Protein AF-A0A345DQ53-F1 (afdb_monomer_lite)

Secondary structure (DSSP, 8-state):
------B-SSSSGGG--HHHHHHHHHHHHSS------SEEEEEE-TTS-HHHHHHHHHHHHHHHBTT-EEEEEESSHHHHHHHHHHHHHHHHHHHHTTT--HHHHHHTTSSEEEESSS-EEEE-TTS-EEEEEE-STT---TT---TTT-EEEEEE--SS-SSS--S-HHHHHHHHHHHHHHHHT-TT---EEEEEEEEEEE-SS-EEEEEE--EEEEEEEGGGTTSHHHIIIIIIIGGGG-

Radius of gyration: 17.45 Å; chains: 1; bounding box: 45×37×48 Å

Organism: NCBI:txid1276259

Foldseek 3Di:
DPDDQDWAPDPCLLVQFLVLLQVLCCVLQVDGDADDAQEDEDEDAPPNCQLLVLLSVQSNCLSTGLFEAAEEEEADQVCQQVVNVVSNVVNQVSSVVVSRRVVVCVVVCQFPFDGDPPFTWTAHPSGHIYGTDHQYPPDPPPPPDGPGQWHQHYEYAALPPDVDDDPDPVVSVVSVVVNVVCRVVTPHRDWDPDFDPRNWDDDPPDTYTDTSHRHHYYYYYNVVCVDPSNCCPVVPPVVVRD

Sequence (242 aa):
MEYSIELNWSENNCNFNIDILSKAFIKKFCKPFFWTAVFKILTGAKGFEKSYLFCLLALFFTCNFTDWSSILVRYQYNSARDNFDKKITRVINDLEKFGVTIKEAIKEKIIKVTNNDNRFEYKWPNGRIIKIVGFDNGSTWEGQDAPVGGVWFFGLDEVIPLDTVILDIEEYMYRLFNMIIQISRGQNIKTSKEIIPELCYKDDEIELNLRKEQMVLFGFNNHDADHIIYQTFVQSIFPLTK

Structure (mmCIF, N/CA/C/O backbone):
data_AF-A0A345DQ53-F1
#
_entry.id   AF-A0A345DQ53-F1
#
loop_
_atom_site.group_PDB
_atom_site.id
_atom_site.type_symbol
_atom_site.label_atom_id
_atom_site.label_alt_id
_atom_site.label_comp_id
_atom_site.label_asym_id
_atom_site.label_entity_id
_atom_site.label_seq_id
_atom_site.pdbx_PDB_ins_code
_atom_site.Cartn_x
_atom_site.Cartn_y
_atom_site.Cartn_z
_atom_site.occupancy
_atom_site.B_iso_or_equiv
_atom_site.auth_seq_id
_atom_site.auth_comp_id
_atom_site.auth_asym_id
_atom_site.auth_atom_id
_atom_site.pdbx_PDB_model_num
ATOM 1 N N . MET A 1 1 ? -23.311 -21.848 2.464 1.00 38.34 1 MET A N 1
ATOM 2 C CA . MET A 1 1 ? -22.502 -21.453 3.634 1.00 38.34 1 MET A CA 1
ATOM 3 C C . MET A 1 1 ? -22.440 -19.944 3.601 1.00 38.34 1 MET A C 1
ATOM 5 O O . MET A 1 1 ? -21.954 -19.422 2.608 1.00 38.34 1 MET A O 1
ATOM 9 N N . GLU A 1 2 ? -23.001 -19.261 4.596 1.00 36.81 2 GLU A N 1
ATOM 10 C CA . GLU A 1 2 ? -22.760 -17.826 4.771 1.00 36.81 2 GLU A CA 1
ATOM 11 C C . GLU A 1 2 ? -21.273 -17.651 5.087 1.00 36.81 2 GLU A C 1
ATOM 13 O O . GLU A 1 2 ? -20.762 -18.207 6.059 1.00 36.81 2 GLU A O 1
ATOM 18 N N . TYR A 1 3 ? -20.547 -16.974 4.202 1.00 48.09 3 TYR A N 1
ATOM 19 C CA . TYR A 1 3 ? -19.144 -16.659 4.425 1.00 48.09 3 TYR A CA 1
ATOM 20 C C . TYR A 1 3 ? -19.081 -15.421 5.319 1.00 48.09 3 TYR A C 1
ATOM 22 O O . TYR A 1 3 ? -19.266 -14.308 4.839 1.00 48.09 3 TYR A O 1
ATOM 30 N N . SER A 1 4 ? -18.803 -15.595 6.611 1.00 55.22 4 SER A N 1
ATOM 31 C CA . SER A 1 4 ? -18.500 -14.456 7.478 1.00 55.22 4 SER A CA 1
ATOM 32 C C . SER A 1 4 ? -17.123 -13.901 7.107 1.00 55.22 4 SER A C 1
ATOM 34 O O . SER A 1 4 ? -16.099 -14.568 7.283 1.00 55.22 4 SER A O 1
ATOM 36 N N . ILE A 1 5 ? -17.082 -12.692 6.552 1.00 64.19 5 ILE A N 1
ATOM 37 C CA . ILE A 1 5 ? -15.830 -11.965 6.347 1.00 64.19 5 ILE A CA 1
ATOM 38 C C . ILE A 1 5 ? -15.370 -11.488 7.723 1.00 64.19 5 ILE A C 1
ATOM 40 O O . ILE A 1 5 ? -15.998 -10.628 8.328 1.00 64.19 5 ILE A O 1
ATOM 44 N N . GLU A 1 6 ? -14.280 -12.064 8.227 1.00 67.88 6 GLU A N 1
ATOM 45 C CA . GLU A 1 6 ? -13.680 -11.625 9.486 1.00 67.88 6 GLU A CA 1
ATOM 46 C C . GLU A 1 6 ? -12.971 -10.285 9.279 1.00 67.88 6 GLU A C 1
ATOM 48 O O . GLU A 1 6 ? -11.806 -10.206 8.867 1.00 67.88 6 GLU A O 1
ATOM 53 N N . LEU A 1 7 ? -13.714 -9.218 9.541 1.00 67.38 7 LEU A N 1
ATOM 54 C CA . LEU A 1 7 ? -13.186 -7.875 9.681 1.00 67.38 7 LEU A CA 1
ATOM 55 C C . LEU A 1 7 ? -12.696 -7.672 11.113 1.00 67.38 7 LEU A C 1
ATOM 57 O O . LEU A 1 7 ? -13.210 -8.265 12.056 1.00 67.38 7 LEU A O 1
ATOM 61 N N . ASN A 1 8 ? -11.747 -6.759 11.256 1.00 69.19 8 ASN A N 1
ATOM 62 C CA . ASN A 1 8 ? -11.284 -6.211 12.523 1.00 69.19 8 ASN A CA 1
ATOM 63 C C . ASN A 1 8 ? -10.386 -7.129 13.372 1.00 69.19 8 ASN A C 1
ATOM 65 O O . ASN A 1 8 ? -10.799 -8.145 13.913 1.00 69.19 8 ASN A O 1
ATOM 69 N N . TRP A 1 9 ? -9.123 -6.735 13.546 1.00 70.62 9 TRP A N 1
ATOM 70 C CA . TRP A 1 9 ? -8.162 -7.461 14.402 1.00 70.62 9 TRP A CA 1
ATOM 71 C C . TRP A 1 9 ? -8.111 -6.964 15.841 1.00 70.62 9 TRP A C 1
ATOM 73 O O . TRP A 1 9 ? -7.450 -7.563 16.686 1.00 70.62 9 TRP A O 1
ATOM 83 N N . SER A 1 10 ? -8.736 -5.822 16.085 1.00 70.19 10 SER A N 1
ATOM 84 C CA . SER A 1 10 ? -8.956 -5.225 17.394 1.00 70.19 10 SER A CA 1
ATOM 85 C C . SER A 1 10 ? -10.348 -4.607 17.375 1.00 70.19 10 SER A C 1
ATOM 87 O O . SER A 1 10 ? -10.901 -4.402 16.296 1.00 70.19 10 SER A O 1
ATOM 89 N N . GLU A 1 11 ? -10.893 -4.266 18.541 1.00 72.81 11 GLU A N 1
ATOM 90 C CA . GLU A 1 11 ? -12.237 -3.679 18.644 1.00 72.81 11 GLU A CA 1
ATOM 91 C C . GLU A 1 11 ? -12.426 -2.449 17.738 1.00 72.81 11 GLU A C 1
ATOM 93 O O . GLU A 1 11 ? -13.510 -2.257 17.202 1.00 72.81 11 GLU A O 1
ATOM 98 N N . ASN A 1 12 ? -11.361 -1.668 17.497 1.00 77.38 12 ASN A N 1
ATOM 99 C CA . ASN A 1 12 ? -11.443 -0.407 16.752 1.00 77.38 12 ASN A CA 1
ATOM 100 C C . ASN A 1 12 ? -10.509 -0.295 15.528 1.00 77.38 12 ASN A C 1
ATOM 102 O O . ASN A 1 12 ? -10.531 0.731 14.858 1.00 77.38 12 ASN A O 1
ATOM 106 N N . ASN A 1 13 ? -9.652 -1.279 15.225 1.00 84.44 13 ASN A N 1
ATOM 107 C CA . ASN A 1 13 ? -8.679 -1.244 14.107 1.00 84.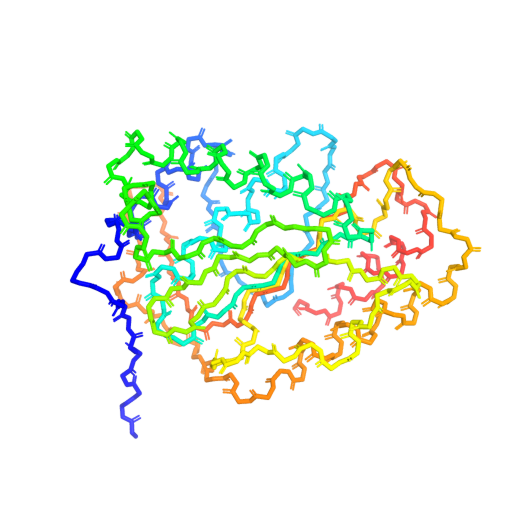44 13 ASN A CA 1
ATOM 108 C C . ASN A 1 13 ? -7.840 0.037 13.992 1.00 84.44 13 ASN A C 1
ATOM 110 O O . ASN A 1 13 ? -7.720 0.629 12.915 1.00 84.44 13 ASN A O 1
ATOM 114 N N . CYS A 1 14 ? -7.257 0.490 15.100 1.00 91.19 14 CYS A N 1
ATOM 115 C CA . CYS A 1 14 ? -6.583 1.792 15.157 1.00 91.19 14 CYS A CA 1
ATOM 116 C C . CYS A 1 14 ? -7.482 2.966 14.713 1.00 91.19 14 CYS A C 1
ATOM 118 O O . CYS A 1 14 ? -7.000 3.927 14.116 1.00 91.19 14 CYS A O 1
ATOM 120 N N . ASN A 1 15 ? -8.792 2.862 14.936 1.00 91.81 15 ASN A N 1
ATOM 121 C CA . ASN A 1 15 ? -9.840 3.761 14.452 1.00 91.81 15 ASN A CA 1
ATOM 122 C C . ASN A 1 15 ? -9.887 3.930 12.924 1.00 91.81 15 ASN A C 1
ATOM 124 O O . ASN A 1 15 ? -10.593 4.808 12.444 1.00 91.81 15 ASN A O 1
ATOM 128 N N . PHE A 1 16 ? -9.157 3.133 12.133 1.00 92.69 16 PHE A N 1
ATOM 129 C CA . PHE A 1 16 ? -9.024 3.364 10.695 1.00 92.69 16 PHE A CA 1
ATOM 130 C C . PHE A 1 16 ? -10.142 2.689 9.891 1.00 92.69 16 PHE A C 1
ATOM 132 O O . PHE A 1 16 ? -9.928 1.655 9.265 1.00 92.69 16 PHE A O 1
ATOM 139 N N . ASN A 1 17 ? -11.327 3.295 9.890 1.00 89.38 17 ASN A N 1
ATOM 140 C CA . ASN A 1 17 ? -12.497 2.809 9.154 1.00 89.38 17 ASN A CA 1
ATOM 141 C C . ASN A 1 17 ? -12.631 3.420 7.740 1.00 89.38 17 ASN A C 1
ATOM 143 O O . ASN A 1 17 ? -11.826 4.257 7.312 1.00 89.38 17 ASN A O 1
ATOM 147 N N . ILE A 1 18 ? -13.656 2.978 7.001 1.00 86.88 18 ILE A N 1
ATOM 148 C CA . ILE A 1 18 ? -13.918 3.403 5.618 1.00 86.88 18 ILE A CA 1
ATOM 149 C C . ILE A 1 18 ? -14.237 4.903 5.498 1.00 86.88 18 ILE A C 1
ATOM 151 O O . ILE A 1 18 ? -13.814 5.540 4.531 1.00 86.88 18 ILE A O 1
ATOM 155 N N . ASP A 1 19 ? -14.884 5.506 6.499 1.00 87.69 19 ASP A N 1
ATOM 156 C CA . ASP A 1 19 ? -15.164 6.947 6.516 1.00 87.69 19 ASP A CA 1
ATOM 157 C C . ASP A 1 19 ? -13.869 7.758 6.561 1.00 87.69 19 ASP A C 1
ATOM 159 O O . ASP A 1 19 ? -13.710 8.753 5.848 1.00 87.69 19 ASP A O 1
ATOM 163 N N . ILE A 1 20 ? -12.913 7.332 7.393 1.00 90.56 20 ILE A N 1
ATOM 164 C CA . ILE A 1 20 ? -11.609 7.987 7.478 1.00 90.56 20 ILE A CA 1
ATOM 165 C C . ILE A 1 20 ? -10.822 7.793 6.188 1.00 90.56 20 ILE A C 1
ATOM 167 O O . ILE A 1 20 ? -10.225 8.760 5.708 1.00 90.56 20 ILE A O 1
ATOM 171 N N . LEU A 1 21 ? -10.826 6.586 5.605 1.00 89.56 21 LEU A N 1
ATOM 172 C CA . LEU A 1 21 ? -10.181 6.355 4.309 1.00 89.56 21 LEU A CA 1
ATOM 173 C C . LEU A 1 21 ? -10.727 7.328 3.262 1.00 89.56 21 LEU A C 1
ATOM 175 O O . LEU A 1 21 ? -9.943 7.990 2.584 1.00 89.56 21 LEU A O 1
ATOM 179 N N . SER A 1 22 ? -12.050 7.456 3.181 1.00 85.38 22 SER A N 1
ATOM 180 C CA . SER A 1 22 ? -12.737 8.337 2.234 1.00 85.38 22 SER A CA 1
ATOM 181 C C . SER A 1 22 ? -12.336 9.798 2.441 1.00 85.38 22 SER A C 1
ATOM 183 O O . SER A 1 22 ? -11.875 10.452 1.504 1.00 85.38 22 SER A O 1
ATOM 185 N N . LYS A 1 23 ? -12.378 10.295 3.684 1.00 87.38 23 LYS A N 1
ATOM 186 C CA . LYS A 1 23 ? -11.955 11.664 4.036 1.00 87.38 23 LYS A CA 1
ATOM 187 C C . LYS A 1 23 ? -10.485 11.930 3.715 1.00 87.38 23 LYS A C 1
ATOM 189 O O . LYS A 1 23 ? -10.155 12.973 3.146 1.00 87.38 23 LYS A O 1
ATOM 194 N N . ALA A 1 24 ? -9.593 11.004 4.067 1.00 87.94 24 ALA A N 1
ATOM 195 C CA . ALA A 1 24 ? -8.165 11.120 3.783 1.00 87.94 24 ALA A CA 1
ATOM 196 C C . ALA A 1 24 ? -7.899 11.127 2.272 1.00 87.94 24 ALA A C 1
ATOM 198 O O . ALA A 1 24 ? -7.106 11.938 1.786 1.00 87.94 24 ALA A O 1
ATOM 199 N N . PHE A 1 25 ? -8.600 10.273 1.525 1.00 85.62 25 PHE A N 1
ATOM 200 C CA . PHE A 1 25 ? -8.485 10.177 0.077 1.00 85.62 25 PHE A CA 1
ATOM 201 C C . PHE A 1 25 ? -8.968 11.459 -0.611 1.00 85.62 25 PHE A C 1
ATOM 203 O O . PHE A 1 25 ? -8.220 12.047 -1.392 1.00 85.62 25 PHE A O 1
ATOM 210 N N . ILE A 1 26 ? -10.167 11.947 -0.278 1.00 83.25 26 ILE A N 1
ATOM 211 C CA . ILE A 1 26 ? -10.729 13.189 -0.834 1.00 83.25 26 ILE A CA 1
ATOM 212 C C . ILE A 1 26 ? -9.809 14.370 -0.525 1.00 83.25 26 ILE A C 1
ATOM 214 O O . ILE A 1 26 ? -9.452 15.122 -1.429 1.00 83.25 26 ILE A O 1
ATOM 218 N N . LYS A 1 27 ? -9.342 14.500 0.724 1.00 86.25 27 LYS A N 1
ATOM 219 C CA . LYS A 1 27 ? -8.418 15.575 1.115 1.00 86.25 27 LYS A CA 1
ATOM 220 C C . LYS A 1 27 ? -7.112 15.544 0.320 1.00 86.25 27 LYS A C 1
ATOM 222 O O . LYS A 1 27 ? -6.521 16.594 0.077 1.00 86.25 27 LYS A O 1
ATOM 227 N N . LYS A 1 28 ? -6.627 14.354 -0.041 1.00 85.56 28 LYS A N 1
ATOM 228 C CA . LYS A 1 28 ? -5.336 14.180 -0.714 1.00 85.56 28 LYS A CA 1
ATOM 229 C C . LYS A 1 28 ? -5.425 14.280 -2.237 1.00 85.56 28 LYS A C 1
ATOM 231 O O . LYS A 1 28 ? -4.508 14.824 -2.847 1.00 85.56 28 LYS A O 1
ATOM 236 N N . PHE A 1 29 ? -6.485 13.742 -2.834 1.00 81.44 29 PHE A N 1
ATOM 237 C CA . PHE A 1 29 ? -6.610 13.542 -4.283 1.00 81.44 29 PHE A CA 1
ATOM 238 C C . PHE A 1 29 ? -7.767 14.325 -4.919 1.00 81.44 29 PHE A C 1
ATOM 240 O O . PHE A 1 29 ? -7.922 14.281 -6.139 1.00 81.44 29 PHE A O 1
ATOM 247 N N . CYS A 1 30 ? -8.571 15.033 -4.119 1.00 77.12 30 CYS A N 1
ATOM 248 C CA . CYS A 1 30 ? -9.728 15.830 -4.547 1.00 77.12 30 CYS A CA 1
ATOM 249 C C . CYS A 1 30 ? -10.748 15.054 -5.397 1.00 77.12 30 CYS A C 1
ATOM 251 O O . CYS A 1 30 ? -11.468 15.647 -6.197 1.00 77.12 30 CYS A O 1
ATOM 253 N N . LYS A 1 31 ? -10.777 13.723 -5.279 1.00 69.62 31 LYS A N 1
ATOM 254 C CA . LYS A 1 31 ? -11.672 12.839 -6.027 1.00 69.62 31 LYS A CA 1
ATOM 255 C C . LYS A 1 31 ? -12.060 11.630 -5.180 1.00 69.62 31 LYS A C 1
ATOM 257 O O . LYS A 1 31 ? -11.226 11.183 -4.397 1.00 69.62 31 LYS A O 1
ATOM 262 N N . PRO A 1 32 ? -13.258 11.062 -5.370 1.00 60.09 32 PRO A N 1
ATOM 263 C CA . PRO A 1 32 ? -13.602 9.749 -4.833 1.00 60.09 32 PRO A CA 1
ATOM 264 C C . PRO A 1 32 ? -12.753 8.627 -5.441 1.00 60.09 32 PRO A C 1
ATOM 266 O O . PRO A 1 32 ? -12.355 8.682 -6.608 1.00 60.09 32 PRO A O 1
ATOM 269 N N . PHE A 1 33 ? -12.505 7.580 -4.653 1.00 63.25 33 PHE A N 1
ATOM 270 C CA . PHE A 1 33 ? -11.776 6.394 -5.096 1.00 63.25 33 PHE A CA 1
ATOM 271 C C . PHE A 1 33 ? -12.710 5.236 -5.448 1.00 63.25 33 PHE A C 1
ATOM 273 O O . PHE A 1 33 ? -13.192 4.554 -4.558 1.00 63.25 33 PHE A O 1
ATOM 280 N N . PHE A 1 34 ? -12.913 4.934 -6.730 1.00 60.91 34 PHE A N 1
ATOM 281 C CA . PHE A 1 34 ? -13.812 3.840 -7.127 1.00 60.91 34 PHE A CA 1
ATOM 282 C C . PHE A 1 34 ? -13.107 2.490 -7.316 1.00 60.91 34 PHE A C 1
ATOM 284 O O . PHE A 1 34 ? -12.019 2.414 -7.899 1.00 60.91 34 PHE A O 1
ATOM 291 N N . TRP A 1 35 ? -13.759 1.406 -6.883 1.00 64.25 35 TRP A N 1
ATOM 292 C CA . TRP A 1 35 ? -13.274 0.022 -6.960 1.00 64.25 35 TRP A CA 1
ATOM 293 C C . TRP A 1 35 ? -13.959 -0.760 -8.084 1.00 64.25 35 TRP A C 1
ATOM 295 O O . TRP A 1 35 ? -15.161 -0.987 -8.013 1.00 64.25 35 TRP A O 1
ATOM 305 N N . THR A 1 36 ? -13.227 -1.176 -9.124 1.00 53.97 36 THR A N 1
ATOM 306 C CA . THR A 1 36 ? -13.820 -1.965 -10.227 1.00 53.97 36 THR A CA 1
ATOM 307 C C . THR A 1 36 ? -12.882 -2.982 -10.888 1.00 53.97 36 THR A C 1
ATOM 309 O O . THR A 1 36 ? -13.335 -3.708 -11.765 1.00 53.97 36 THR A O 1
ATOM 312 N N . ALA A 1 37 ? -11.599 -3.066 -10.507 1.00 55.12 37 ALA A N 1
ATOM 313 C CA . ALA A 1 37 ? -10.642 -3.951 -11.178 1.00 55.12 37 ALA A CA 1
ATOM 314 C C . ALA A 1 37 ? -9.552 -4.469 -10.230 1.00 55.12 37 ALA A C 1
ATOM 316 O O . ALA A 1 37 ? -9.014 -3.696 -9.434 1.00 55.12 37 ALA A O 1
ATOM 317 N N . VAL A 1 38 ? -9.210 -5.755 -10.391 1.00 58.12 38 VAL A N 1
ATOM 318 C CA . VAL A 1 38 ? -8.109 -6.454 -9.698 1.00 58.12 38 VAL A CA 1
ATOM 319 C C . VAL A 1 38 ? -6.758 -5.844 -10.071 1.00 58.12 38 VAL A C 1
ATOM 321 O O . VAL A 1 38 ? -5.918 -5.612 -9.208 1.00 58.12 38 VAL A O 1
ATOM 324 N N . PHE A 1 39 ? -6.569 -5.524 -11.353 1.00 59.97 39 PHE A N 1
ATOM 325 C CA . PHE A 1 39 ? -5.375 -4.869 -11.877 1.00 59.97 39 PHE A CA 1
ATOM 326 C C . PHE A 1 39 ? -5.661 -3.403 -12.189 1.00 59.97 39 PHE A C 1
ATOM 328 O O . PHE A 1 39 ? -6.592 -3.096 -12.937 1.00 59.97 39 PHE A O 1
ATOM 335 N N . LYS A 1 40 ? -4.844 -2.483 -11.666 1.00 73.56 40 LYS A N 1
ATOM 336 C CA . LYS A 1 40 ? -4.907 -1.070 -12.061 1.00 73.56 40 LYS A CA 1
ATOM 337 C C . LYS A 1 40 ? -3.530 -0.477 -12.299 1.00 73.56 40 LYS A C 1
ATOM 339 O O . LYS A 1 40 ? -2.577 -0.710 -11.559 1.00 73.56 40 LYS A O 1
ATOM 344 N N . ILE A 1 41 ? -3.478 0.380 -13.308 1.00 69.81 41 ILE A N 1
ATOM 345 C CA . ILE A 1 41 ? -2.314 1.197 -13.621 1.00 69.81 41 ILE A CA 1
ATOM 346 C C . ILE A 1 41 ? -2.564 2.603 -13.104 1.00 69.81 41 ILE A C 1
ATOM 348 O O . ILE A 1 41 ? -3.588 3.216 -13.405 1.00 69.81 41 ILE A O 1
ATOM 352 N N . LEU A 1 42 ? -1.595 3.130 -12.373 1.00 72.62 42 LEU A N 1
ATOM 353 C CA . LEU A 1 42 ? -1.493 4.546 -12.083 1.00 72.62 42 LEU A CA 1
ATOM 354 C C . LEU A 1 42 ? -0.378 5.118 -12.949 1.00 72.62 42 LEU A C 1
ATOM 356 O O . LEU A 1 42 ? 0.802 4.977 -12.628 1.00 72.62 42 LEU A O 1
ATOM 360 N N . THR A 1 43 ? -0.754 5.761 -14.051 1.00 67.69 43 THR A N 1
ATOM 361 C CA . THR A 1 43 ? 0.165 6.579 -14.844 1.00 67.69 43 THR A CA 1
ATOM 362 C C . THR A 1 43 ? 0.040 8.030 -14.393 1.00 67.69 43 THR A C 1
ATOM 364 O O . THR A 1 43 ? -1.047 8.520 -14.087 1.00 67.69 43 THR A O 1
ATOM 367 N N . GLY A 1 44 ? 1.161 8.735 -14.297 1.00 62.94 44 GLY A N 1
ATOM 368 C CA . GLY A 1 44 ? 1.132 10.148 -13.938 1.00 62.94 44 GLY A CA 1
ATOM 369 C C . GLY A 1 44 ? 2.516 10.731 -13.727 1.00 62.94 44 GLY A C 1
ATOM 370 O O . GLY A 1 44 ? 3.480 9.995 -13.493 1.00 62.94 44 GLY A O 1
ATOM 371 N N . ALA A 1 45 ? 2.586 12.059 -13.788 1.00 59.38 45 ALA A N 1
ATOM 372 C CA . ALA A 1 45 ? 3.812 12.811 -13.571 1.00 59.38 45 ALA A CA 1
ATOM 373 C C . ALA A 1 45 ? 4.366 12.615 -12.150 1.00 59.38 45 ALA A C 1
ATOM 375 O O . ALA A 1 45 ? 3.667 12.194 -11.215 1.00 59.38 45 ALA A O 1
ATOM 376 N N . LYS A 1 46 ? 5.646 12.958 -11.976 1.00 64.75 46 LYS A N 1
ATOM 377 C CA . LYS A 1 46 ? 6.262 13.090 -10.653 1.00 64.75 46 LYS A CA 1
ATOM 378 C C . LYS A 1 46 ? 5.407 14.042 -9.808 1.00 64.75 46 LYS A C 1
ATOM 380 O O . LYS A 1 46 ? 5.032 15.112 -10.271 1.00 64.75 46 LYS A O 1
ATOM 385 N N . GLY A 1 47 ? 5.072 13.639 -8.583 1.00 64.94 47 GLY A N 1
ATOM 386 C CA . GLY A 1 47 ? 4.217 14.433 -7.689 1.00 64.94 47 GLY A CA 1
ATOM 387 C C . GLY A 1 47 ? 2.736 14.042 -7.662 1.00 64.94 47 GLY A C 1
ATOM 388 O O . GLY A 1 47 ? 2.015 14.559 -6.820 1.00 64.94 47 GLY A O 1
ATOM 389 N N . PHE A 1 48 ? 2.290 13.063 -8.460 1.00 69.94 48 PHE A N 1
ATOM 390 C CA . PHE A 1 48 ? 0.919 12.522 -8.373 1.00 69.94 48 PHE A CA 1
ATOM 391 C C . PHE A 1 48 ? 0.661 11.654 -7.118 1.00 69.94 48 PHE A C 1
ATOM 393 O O . PHE A 1 48 ? -0.394 11.050 -6.971 1.00 69.94 48 PHE A O 1
ATOM 400 N N . GLU A 1 49 ? 1.643 11.560 -6.213 1.00 82.81 49 GLU A N 1
ATOM 401 C CA . GLU A 1 49 ? 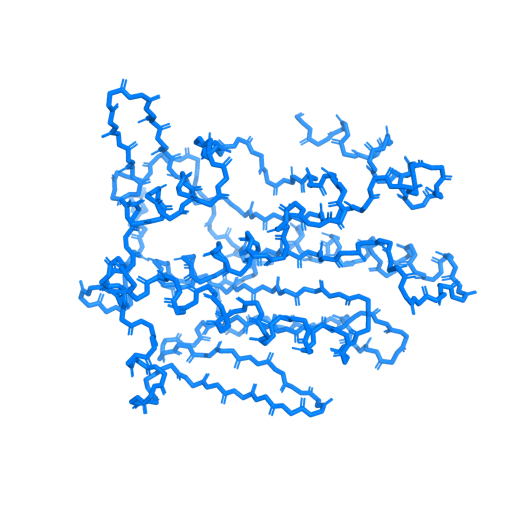1.536 10.881 -4.911 1.00 82.81 49 GLU A CA 1
ATOM 402 C C . GLU A 1 49 ? 1.105 9.399 -5.006 1.00 82.81 49 GLU A C 1
ATOM 404 O O . GLU A 1 49 ? 0.494 8.861 -4.087 1.00 82.81 49 GLU A O 1
ATOM 409 N N . LYS A 1 50 ? 1.496 8.703 -6.087 1.00 86.06 50 LYS A N 1
ATOM 410 C CA . LYS A 1 50 ? 1.233 7.263 -6.302 1.00 86.06 50 LYS A CA 1
ATOM 411 C C . LYS A 1 50 ? 1.705 6.400 -5.125 1.00 86.06 50 LYS A C 1
ATOM 413 O O . LYS A 1 50 ? 0.918 5.655 -4.551 1.00 86.06 50 LYS A O 1
ATOM 418 N N . SER A 1 51 ? 2.949 6.581 -4.683 1.00 88.94 51 SER A N 1
ATOM 419 C CA . SER A 1 51 ? 3.500 5.849 -3.535 1.00 88.94 51 SER A CA 1
ATOM 420 C C . SER A 1 51 ? 2.760 6.168 -2.225 1.00 88.94 51 SER A C 1
ATOM 422 O O . SER A 1 51 ? 2.629 5.299 -1.372 1.00 88.94 51 SER A O 1
ATOM 424 N N . TYR A 1 52 ? 2.222 7.389 -2.059 1.00 91.88 52 TYR A N 1
ATOM 425 C CA . TYR A 1 52 ? 1.370 7.721 -0.904 1.00 91.88 52 TYR A CA 1
ATOM 426 C C . TYR A 1 52 ? 0.081 6.900 -0.935 1.00 91.88 52 TYR A C 1
ATOM 428 O O . TYR A 1 52 ? -0.311 6.345 0.088 1.00 91.88 52 TYR A O 1
ATOM 436 N N . LEU A 1 53 ? -0.555 6.799 -2.107 1.00 89.69 53 LEU A N 1
ATOM 437 C CA . LEU A 1 53 ? -1.752 5.984 -2.288 1.00 89.69 53 LEU A CA 1
ATOM 438 C C . LEU A 1 53 ? -1.482 4.510 -1.957 1.00 89.69 53 LEU A C 1
ATOM 440 O O . LEU A 1 53 ? -2.273 3.895 -1.248 1.00 89.69 53 LEU A O 1
ATOM 444 N N . PHE A 1 54 ? -0.353 3.959 -2.410 1.00 91.38 54 PHE A N 1
ATOM 445 C CA . PHE A 1 54 ? 0.015 2.575 -2.100 1.00 91.38 54 PHE A CA 1
ATOM 446 C C . PHE A 1 54 ? 0.129 2.339 -0.593 1.00 91.38 54 PHE A C 1
ATOM 448 O O . PHE A 1 54 ? -0.444 1.382 -0.080 1.00 91.38 54 PHE A O 1
ATOM 455 N N . CYS A 1 55 ? 0.795 3.243 0.127 1.00 94.81 55 CYS A N 1
ATOM 456 C CA . CYS A 1 55 ? 0.922 3.156 1.580 1.00 94.81 55 CYS A CA 1
ATOM 457 C C . CYS A 1 55 ? -0.423 3.316 2.304 1.00 94.81 55 CYS A C 1
ATOM 459 O O . CYS A 1 55 ? -0.692 2.580 3.250 1.00 94.81 55 CYS A O 1
ATOM 461 N N . LEU A 1 56 ? -1.272 4.252 1.864 1.00 93.75 56 LEU A N 1
ATOM 462 C CA . LEU A 1 56 ? -2.603 4.474 2.437 1.00 93.75 56 LEU A CA 1
ATOM 463 C C . LEU A 1 56 ? -3.469 3.217 2.346 1.00 93.75 56 LEU A C 1
ATOM 465 O O . LEU A 1 56 ? -4.058 2.799 3.341 1.00 93.75 56 LEU A O 1
ATOM 469 N N . LEU A 1 57 ? -3.507 2.599 1.167 1.00 91.06 57 LEU A N 1
ATOM 470 C CA . LEU A 1 57 ? -4.282 1.387 0.929 1.00 91.06 57 LEU A CA 1
ATOM 471 C C . LEU A 1 57 ? -3.697 0.182 1.668 1.00 91.06 57 LEU A C 1
ATOM 473 O O . LEU A 1 57 ? -4.445 -0.531 2.330 1.00 91.06 57 LEU A O 1
ATOM 477 N N . ALA A 1 58 ? -2.375 -0.013 1.634 1.00 92.44 58 ALA A N 1
ATOM 478 C CA . ALA A 1 58 ? -1.724 -1.096 2.373 1.00 92.44 58 ALA A CA 1
ATOM 479 C C . ALA A 1 58 ? -2.031 -1.029 3.879 1.00 92.44 58 ALA A C 1
ATOM 481 O O . ALA A 1 58 ? -2.359 -2.049 4.491 1.00 92.44 58 ALA A O 1
ATOM 482 N N . LEU A 1 59 ? -1.983 0.170 4.476 1.00 94.19 59 LEU A N 1
ATOM 483 C CA . LEU A 1 59 ? -2.362 0.381 5.875 1.00 94.19 59 LEU A CA 1
ATOM 484 C C . LEU A 1 59 ? -3.843 0.083 6.108 1.00 94.19 59 LEU A C 1
ATOM 486 O O . LEU A 1 59 ? -4.168 -0.643 7.041 1.00 94.19 59 LEU A O 1
ATOM 490 N N . PHE A 1 60 ? -4.732 0.601 5.259 1.00 91.31 60 PHE A N 1
ATOM 491 C CA . PHE A 1 60 ? -6.171 0.390 5.407 1.00 91.31 60 PHE A CA 1
ATOM 492 C C . PHE A 1 60 ? -6.533 -1.096 5.374 1.00 91.31 60 PHE A C 1
ATOM 494 O O . PHE A 1 60 ? -7.215 -1.592 6.270 1.00 91.31 60 PHE A O 1
ATOM 501 N N . PHE A 1 61 ? -6.034 -1.824 4.379 1.00 87.00 61 PHE A N 1
ATOM 502 C CA . PHE A 1 61 ? -6.347 -3.236 4.199 1.00 87.00 61 PHE A CA 1
ATOM 503 C C . PHE A 1 61 ? -5.802 -4.109 5.309 1.00 87.00 61 PHE A C 1
ATOM 505 O O . PHE A 1 61 ? -6.538 -4.909 5.886 1.00 87.00 61 PHE A O 1
ATOM 512 N N . THR A 1 62 ? -4.542 -3.891 5.669 1.00 89.00 62 THR A N 1
ATOM 513 C CA . THR A 1 62 ? -3.915 -4.647 6.753 1.00 89.00 62 THR A CA 1
ATOM 514 C C . THR A 1 62 ? -4.569 -4.325 8.103 1.00 89.00 62 THR A C 1
ATOM 516 O O . THR A 1 62 ? -4.657 -5.196 8.965 1.00 89.00 62 THR A O 1
ATOM 519 N N . CYS A 1 63 ? -5.103 -3.111 8.292 1.00 89.00 63 CYS A N 1
ATOM 520 C CA . CYS A 1 63 ? -5.873 -2.755 9.485 1.00 89.00 63 CYS A CA 1
ATOM 521 C C . CYS A 1 63 ? -7.288 -3.339 9.510 1.00 89.00 63 CYS A C 1
ATOM 523 O O . CYS A 1 63 ? -7.761 -3.625 10.600 1.00 89.00 63 CYS A O 1
ATOM 525 N N . ASN A 1 64 ? -7.976 -3.519 8.383 1.00 85.69 64 ASN A N 1
ATOM 526 C CA . ASN A 1 64 ? -9.405 -3.868 8.407 1.00 85.69 64 ASN A CA 1
ATOM 527 C C . ASN A 1 64 ? -9.702 -5.354 8.190 1.00 85.69 64 ASN A C 1
ATOM 529 O O . ASN A 1 64 ? -10.725 -5.838 8.664 1.00 85.69 64 ASN A O 1
ATOM 533 N N . PHE A 1 65 ? -8.803 -6.106 7.556 1.00 82.62 65 PHE A N 1
ATOM 534 C CA . PHE A 1 65 ? -9.043 -7.512 7.219 1.00 82.62 65 PHE A CA 1
ATOM 535 C C . PHE A 1 65 ? -8.121 -8.435 7.987 1.00 82.62 65 PHE A C 1
ATOM 537 O O . PHE A 1 65 ? -6.906 -8.274 7.912 1.00 82.62 65 PHE A O 1
ATOM 544 N N . THR A 1 66 ? -8.672 -9.405 8.714 1.00 81.00 66 THR A N 1
ATOM 545 C CA . THR A 1 66 ? -7.914 -10.310 9.603 1.00 81.00 66 THR A CA 1
ATOM 546 C C . THR A 1 66 ? -6.954 -11.248 8.874 1.00 81.00 66 THR A C 1
ATOM 548 O O . THR A 1 66 ? -5.985 -11.708 9.480 1.00 81.00 66 THR A O 1
ATOM 551 N N . ASP A 1 67 ? -7.142 -11.445 7.570 1.00 77.81 67 ASP A N 1
ATOM 552 C CA . ASP A 1 67 ? -6.363 -12.350 6.731 1.00 77.81 67 ASP A CA 1
ATOM 553 C C . ASP A 1 67 ? -5.562 -11.652 5.619 1.00 77.81 67 ASP A C 1
ATOM 555 O O . ASP A 1 67 ? -4.979 -12.335 4.785 1.00 77.81 67 ASP A O 1
ATOM 559 N N . TRP A 1 68 ? -5.497 -10.314 5.565 1.00 82.81 68 TRP A N 1
ATOM 560 C CA . TRP A 1 68 ? -4.821 -9.626 4.453 1.00 82.81 68 TRP A CA 1
ATOM 561 C C . TRP A 1 68 ? -3.437 -9.116 4.810 1.00 82.81 68 TRP A C 1
ATOM 563 O O . TRP A 1 68 ? -3.264 -8.285 5.702 1.00 82.81 68 TRP A O 1
ATOM 573 N N . SER A 1 69 ? -2.459 -9.580 4.037 1.00 86.12 69 SER A N 1
ATOM 574 C CA . SER A 1 69 ? -1.121 -9.003 3.986 1.00 86.12 69 SER A CA 1
ATOM 575 C C . SER A 1 69 ? -0.944 -8.165 2.718 1.00 86.12 69 SER A C 1
ATOM 577 O O . SER A 1 69 ? -1.579 -8.409 1.686 1.00 86.12 69 SER A O 1
ATOM 579 N N . SER A 1 70 ? -0.054 -7.181 2.803 1.00 88.31 70 SER A N 1
ATOM 580 C CA . SER A 1 70 ? 0.285 -6.260 1.722 1.00 88.31 70 SER A CA 1
ATOM 581 C C . SER A 1 70 ? 1.757 -6.382 1.342 1.00 88.31 70 SER A C 1
ATOM 583 O O . SER A 1 70 ? 2.618 -6.520 2.213 1.00 88.31 70 SER A O 1
ATOM 585 N N . ILE A 1 71 ? 2.063 -6.265 0.053 1.00 88.38 71 ILE A N 1
ATOM 586 C CA . ILE A 1 71 ? 3.435 -6.184 -0.451 1.00 88.38 71 ILE A CA 1
ATOM 587 C C . ILE A 1 71 ? 3.612 -4.888 -1.244 1.00 88.38 71 ILE A C 1
ATOM 589 O O . ILE A 1 71 ? 2.834 -4.580 -2.146 1.00 88.38 71 ILE A O 1
ATOM 593 N N . LEU A 1 72 ? 4.652 -4.134 -0.898 1.00 91.38 72 LEU A N 1
ATOM 594 C CA . LEU A 1 72 ? 5.068 -2.910 -1.573 1.00 91.38 72 LEU A CA 1
ATOM 595 C C . LEU A 1 72 ? 6.434 -3.128 -2.216 1.00 91.38 72 LEU A C 1
ATOM 597 O O . LEU A 1 72 ? 7.378 -3.561 -1.553 1.00 91.38 72 LEU A O 1
ATOM 601 N N . VAL A 1 73 ? 6.538 -2.825 -3.504 1.00 88.12 73 VAL A N 1
ATOM 602 C CA . VAL A 1 73 ? 7.675 -3.214 -4.337 1.00 88.12 73 VAL A CA 1
ATOM 603 C C . VAL A 1 73 ? 8.228 -2.016 -5.090 1.00 88.12 73 VAL A C 1
ATOM 605 O O . VAL A 1 73 ? 7.470 -1.206 -5.621 1.00 88.12 73 VAL A O 1
ATOM 608 N N . ARG A 1 74 ? 9.556 -1.931 -5.170 1.00 88.44 74 ARG A N 1
ATOM 609 C CA . ARG A 1 74 ? 10.303 -1.149 -6.173 1.00 88.44 74 ARG A CA 1
ATOM 610 C C . ARG A 1 74 ? 11.398 -2.040 -6.749 1.00 88.44 74 ARG A C 1
ATOM 612 O O . ARG A 1 74 ? 11.656 -3.103 -6.197 1.00 88.44 74 ARG A O 1
ATOM 619 N N . TYR A 1 75 ? 12.040 -1.624 -7.840 1.00 85.88 75 TYR A N 1
ATOM 620 C CA . TYR A 1 75 ? 13.101 -2.426 -8.462 1.00 85.88 75 TYR A CA 1
ATOM 621 C C . TYR A 1 75 ? 14.205 -2.791 -7.462 1.00 85.88 75 TYR A C 1
ATOM 623 O O . TYR A 1 75 ? 14.373 -3.959 -7.130 1.00 85.88 75 TYR A O 1
ATOM 631 N N . GLN A 1 76 ? 14.884 -1.796 -6.894 1.00 86.06 76 GLN A N 1
ATOM 632 C CA . GLN A 1 76 ? 15.930 -2.024 -5.898 1.00 86.06 76 GLN A CA 1
ATOM 633 C C . GLN A 1 76 ? 15.381 -1.983 -4.472 1.00 86.06 76 GLN A C 1
ATOM 635 O O . GLN A 1 76 ? 14.635 -1.062 -4.124 1.00 86.06 76 GLN A O 1
ATOM 640 N N . TYR A 1 77 ? 15.818 -2.912 -3.617 1.00 86.62 77 TYR A N 1
ATOM 641 C CA . TYR A 1 77 ? 15.359 -2.980 -2.223 1.00 86.62 77 TYR A CA 1
ATOM 642 C C . TYR A 1 77 ? 15.685 -1.706 -1.431 1.00 86.62 77 TYR A C 1
ATOM 644 O O . TYR A 1 77 ? 14.815 -1.168 -0.753 1.00 86.62 77 TYR A O 1
ATOM 652 N N . ASN A 1 78 ? 16.898 -1.164 -1.565 1.00 88.38 78 ASN A N 1
ATOM 653 C CA . ASN A 1 78 ? 17.285 0.063 -0.856 1.00 88.38 78 ASN A CA 1
ATOM 654 C C . ASN A 1 78 ? 16.417 1.261 -1.273 1.00 88.38 78 ASN A C 1
ATOM 656 O O . ASN A 1 78 ? 15.961 2.028 -0.428 1.00 88.38 78 ASN A O 1
ATOM 660 N N . SER A 1 79 ? 16.107 1.368 -2.570 1.00 89.12 79 SER A N 1
ATOM 661 C CA . SER A 1 79 ? 15.169 2.370 -3.086 1.00 89.12 79 SER A CA 1
ATOM 662 C C . SER A 1 79 ? 13.752 2.153 -2.539 1.00 89.12 79 SER A C 1
ATOM 664 O O . SER A 1 79 ? 13.092 3.116 -2.143 1.00 89.12 79 SER A O 1
ATOM 666 N N . ALA A 1 80 ? 13.293 0.896 -2.470 1.00 90.44 80 ALA A N 1
ATOM 667 C CA . ALA A 1 80 ? 12.018 0.517 -1.861 1.00 90.44 80 ALA A CA 1
ATOM 668 C C . ALA A 1 80 ? 11.946 0.965 -0.399 1.00 90.44 80 ALA A C 1
ATOM 670 O O . ALA A 1 80 ? 11.020 1.679 -0.012 1.00 90.44 80 ALA A O 1
ATOM 671 N N . ARG A 1 81 ? 12.953 0.589 0.392 1.00 91.94 81 ARG A N 1
ATOM 672 C CA . ARG A 1 81 ? 13.046 0.876 1.819 1.00 91.94 81 ARG A CA 1
ATOM 673 C C . ARG A 1 81 ? 12.999 2.368 2.098 1.00 91.94 81 ARG A C 1
ATOM 675 O O . ARG A 1 81 ? 12.112 2.825 2.815 1.00 91.94 81 ARG A O 1
ATOM 682 N N . ASP A 1 82 ? 13.896 3.131 1.484 1.00 91.75 82 ASP A N 1
ATOM 683 C CA . ASP A 1 82 ? 14.035 4.558 1.764 1.00 91.75 82 ASP A CA 1
ATOM 684 C C . ASP A 1 82 ? 12.813 5.365 1.296 1.00 91.75 82 ASP A C 1
ATOM 686 O O . ASP A 1 82 ? 12.437 6.360 1.926 1.00 91.75 82 ASP A O 1
ATOM 690 N N . ASN A 1 83 ? 12.179 4.958 0.189 1.00 91.88 83 ASN A N 1
ATOM 691 C CA . ASN A 1 83 ? 10.971 5.612 -0.309 1.00 91.88 83 ASN A CA 1
ATOM 692 C C . ASN A 1 83 ? 9.759 5.292 0.575 1.00 91.88 83 ASN A C 1
ATOM 694 O O . ASN A 1 83 ? 9.101 6.211 1.077 1.00 91.88 83 ASN A O 1
ATOM 698 N N . PHE A 1 84 ? 9.474 4.005 0.792 1.00 94.19 84 PHE A N 1
ATOM 699 C CA . PHE A 1 84 ? 8.276 3.589 1.511 1.00 94.19 84 PHE A CA 1
ATOM 700 C C . PHE A 1 84 ? 8.337 3.921 3.000 1.00 94.19 84 PHE A C 1
ATOM 702 O O . PHE A 1 84 ? 7.298 4.266 3.552 1.00 94.19 84 PHE A O 1
ATOM 709 N N . ASP A 1 85 ? 9.511 3.945 3.635 1.00 94.38 85 ASP A N 1
ATOM 710 C CA . ASP A 1 85 ? 9.642 4.378 5.034 1.00 94.38 85 ASP A CA 1
ATOM 711 C C . ASP A 1 85 ? 9.173 5.830 5.215 1.00 94.38 85 ASP A C 1
ATOM 713 O O . ASP A 1 85 ? 8.286 6.138 6.023 1.00 94.38 85 ASP A O 1
ATOM 717 N N . LYS A 1 86 ? 9.664 6.728 4.350 1.00 94.69 86 LYS A N 1
ATOM 718 C CA . LYS A 1 86 ? 9.244 8.138 4.323 1.00 94.69 86 LYS A CA 1
ATOM 719 C C . LYS A 1 86 ? 7.753 8.278 4.019 1.00 94.69 86 LYS A C 1
ATOM 721 O O . LYS A 1 86 ? 7.071 9.111 4.623 1.00 94.69 86 LYS A O 1
ATOM 726 N N . LYS A 1 87 ? 7.228 7.496 3.070 1.00 95.38 87 LYS A N 1
ATOM 727 C CA . LYS A 1 87 ? 5.826 7.592 2.634 1.00 95.38 87 LYS A CA 1
ATOM 728 C C . LYS A 1 87 ? 4.852 7.021 3.659 1.00 95.38 87 LYS A C 1
ATOM 730 O O . LYS A 1 87 ? 3.871 7.698 3.953 1.00 95.38 87 LYS A O 1
ATOM 735 N N . ILE A 1 88 ? 5.128 5.856 4.244 1.00 96.19 88 ILE A N 1
ATOM 736 C CA . ILE A 1 88 ? 4.312 5.271 5.318 1.00 96.19 88 ILE A CA 1
ATOM 737 C C . ILE A 1 88 ? 4.295 6.212 6.522 1.00 96.19 88 ILE A C 1
ATOM 739 O O . ILE A 1 88 ? 3.217 6.560 6.997 1.00 96.19 88 ILE A O 1
ATOM 743 N N . THR A 1 89 ? 5.458 6.713 6.949 1.00 95.75 89 THR A N 1
ATOM 744 C CA . THR A 1 89 ? 5.547 7.683 8.053 1.00 95.75 89 THR A CA 1
ATOM 745 C C . THR A 1 89 ? 4.690 8.921 7.786 1.00 95.75 89 THR A C 1
ATOM 747 O O . THR A 1 89 ? 3.947 9.374 8.658 1.00 95.75 89 THR A O 1
ATOM 750 N N . ARG A 1 90 ? 4.737 9.462 6.561 1.00 95.88 90 ARG A N 1
ATOM 751 C CA . ARG A 1 90 ? 3.900 10.603 6.169 1.00 95.88 90 ARG A CA 1
ATOM 752 C C . ARG A 1 90 ? 2.408 10.273 6.211 1.00 95.88 90 ARG A C 1
ATOM 754 O O . ARG A 1 90 ? 1.649 11.080 6.737 1.00 95.88 90 ARG A O 1
ATOM 761 N N . VAL A 1 91 ? 1.995 9.126 5.669 1.00 96.44 91 VAL A N 1
ATOM 762 C CA . VAL A 1 91 ? 0.589 8.691 5.695 1.00 96.44 91 VAL A CA 1
ATOM 763 C C . VAL A 1 91 ? 0.100 8.554 7.134 1.00 96.44 91 VAL A C 1
ATOM 765 O O . VAL A 1 91 ? -0.942 9.107 7.461 1.00 96.44 91 VAL A O 1
ATOM 768 N N . ILE A 1 92 ? 0.869 7.905 8.011 1.00 96.94 92 ILE A N 1
ATOM 769 C CA . ILE A 1 92 ? 0.517 7.741 9.429 1.00 96.94 92 ILE A CA 1
ATOM 770 C C . ILE A 1 92 ? 0.323 9.104 10.107 1.00 96.94 92 ILE A C 1
ATOM 772 O O . ILE A 1 92 ? -0.708 9.331 10.733 1.00 96.94 92 ILE A O 1
ATOM 776 N N . ASN A 1 93 ? 1.261 10.039 9.926 1.00 96.44 93 ASN A N 1
ATOM 777 C CA . ASN A 1 93 ? 1.156 11.387 10.501 1.00 96.44 93 ASN A CA 1
ATOM 778 C C . ASN A 1 93 ? -0.036 12.190 9.946 1.00 96.44 93 ASN A C 1
ATOM 780 O O . ASN A 1 93 ? -0.589 13.050 10.631 1.00 96.44 93 ASN A O 1
ATOM 784 N N . ASP A 1 94 ? -0.421 11.967 8.688 1.00 95.19 94 ASP A N 1
ATOM 785 C CA . ASP A 1 94 ? -1.613 12.596 8.119 1.00 95.19 94 ASP A CA 1
ATOM 786 C C . ASP A 1 94 ? -2.901 11.961 8.659 1.00 95.19 94 ASP A C 1
ATOM 788 O O . ASP A 1 94 ? -3.855 12.690 8.930 1.00 95.19 94 ASP A O 1
ATOM 792 N N . LEU A 1 95 ? -2.914 10.639 8.855 1.00 96.38 95 LEU A N 1
ATOM 793 C CA . LEU A 1 95 ? -4.041 9.886 9.408 1.00 96.38 95 LEU A CA 1
ATOM 794 C C . LEU A 1 95 ? -4.307 10.213 10.887 1.00 96.38 95 LEU A C 1
ATOM 796 O O . LEU A 1 95 ? -5.470 10.265 11.284 1.00 96.38 95 LEU A O 1
ATOM 800 N N . GLU A 1 96 ? -3.279 10.536 11.682 1.00 95.75 96 GLU A N 1
ATOM 801 C CA . GLU A 1 96 ? -3.452 11.020 13.068 1.00 95.75 96 GLU A CA 1
ATOM 802 C C . GLU A 1 96 ? -4.398 12.228 13.150 1.00 95.75 96 GLU A C 1
ATOM 804 O O . GLU A 1 96 ? -5.202 12.338 14.073 1.00 95.75 96 GLU A O 1
ATOM 809 N N . LYS A 1 97 ? -4.372 13.117 12.147 1.00 94.94 97 LYS A N 1
ATOM 810 C CA . LYS A 1 97 ? -5.249 14.305 12.087 1.00 94.94 97 LYS A CA 1
ATOM 811 C C . LYS A 1 97 ? -6.730 13.944 11.942 1.00 94.94 97 LYS A C 1
ATOM 813 O O . LYS A 1 97 ? -7.582 14.810 12.112 1.00 94.94 97 LYS A O 1
ATOM 818 N N . PHE A 1 98 ? -7.026 12.695 11.593 1.00 93.94 98 PHE A N 1
ATOM 819 C CA . PHE A 1 98 ? -8.370 12.136 11.506 1.00 93.94 98 PHE A CA 1
ATOM 820 C C . PHE A 1 98 ? -8.708 11.217 12.693 1.00 93.94 98 PHE A C 1
ATOM 822 O O . PHE A 1 98 ? -9.773 10.611 12.690 1.00 93.94 98 PHE A O 1
ATOM 829 N N . GLY A 1 99 ? -7.835 11.113 13.704 1.00 94.38 99 GLY A N 1
ATOM 830 C CA . GLY A 1 99 ? -8.049 10.282 14.896 1.00 94.38 99 GLY A CA 1
ATOM 831 C C . GLY A 1 99 ? -7.614 8.818 14.755 1.00 94.38 99 GLY A C 1
ATOM 832 O O . GLY A 1 99 ? -7.974 7.993 15.595 1.00 94.38 99 GLY A O 1
ATOM 833 N N . VAL A 1 100 ? -6.856 8.482 13.705 1.00 96.62 100 VAL A N 1
ATOM 834 C CA . VAL A 1 100 ? -6.288 7.138 13.506 1.00 96.62 100 VAL A CA 1
ATOM 835 C C . VAL A 1 100 ? -5.104 6.915 14.434 1.00 96.62 100 VAL A C 1
ATOM 837 O O . VAL A 1 100 ? -4.193 7.738 14.472 1.00 96.62 100 VAL A O 1
ATOM 840 N N . THR A 1 101 ? -5.070 5.754 15.091 1.00 95.94 101 THR A N 1
ATOM 841 C CA . THR A 1 101 ? -4.123 5.450 16.173 1.00 95.94 101 THR A CA 1
ATOM 842 C C . THR A 1 101 ? -3.030 4.434 15.820 1.00 95.94 101 THR A C 1
ATOM 844 O O . THR A 1 101 ? -2.493 3.711 16.663 1.00 95.94 101 THR A O 1
ATOM 847 N N . ILE A 1 102 ? -2.672 4.342 14.534 1.00 95.69 102 ILE A N 1
ATOM 848 C CA . ILE A 1 102 ? -1.603 3.438 14.064 1.00 95.69 102 ILE A CA 1
ATOM 849 C C . ILE A 1 102 ? -0.255 3.829 14.685 1.00 95.69 102 ILE A C 1
ATOM 851 O O . ILE A 1 102 ? 0.556 2.961 15.010 1.00 95.69 102 ILE A O 1
ATOM 855 N N . LYS A 1 103 ? -0.007 5.131 14.869 1.00 96.25 103 LYS A N 1
ATOM 856 C CA . LYS A 1 103 ? 1.247 5.616 15.447 1.00 96.25 103 LYS A CA 1
ATOM 857 C C . LYS A 1 103 ? 1.378 5.245 16.918 1.00 96.25 103 LYS A C 1
ATOM 859 O O . LYS A 1 103 ? 2.462 4.808 17.310 1.00 96.25 103 LYS A O 1
ATOM 864 N N . GLU A 1 104 ? 0.311 5.368 17.715 1.00 95.6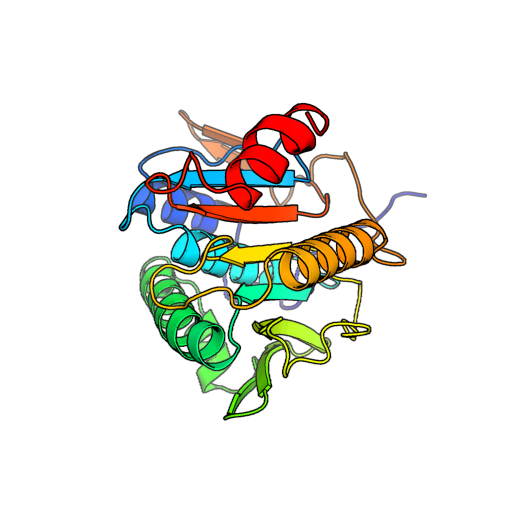9 104 GLU A N 1
ATOM 865 C CA . GLU A 1 104 ? 0.328 4.865 19.091 1.00 95.69 104 GLU A CA 1
ATOM 866 C C . GLU A 1 104 ? 0.558 3.354 19.106 1.00 95.69 104 GLU A C 1
ATOM 868 O O . GLU A 1 104 ? 1.461 2.896 19.802 1.00 95.69 104 GLU A O 1
ATOM 873 N N . ALA A 1 105 ? -0.139 2.587 18.261 1.00 95.12 105 ALA A N 1
ATOM 874 C CA . ALA A 1 105 ? 0.034 1.134 18.197 1.00 95.12 105 ALA A CA 1
ATOM 875 C C . ALA A 1 105 ? 1.473 0.703 17.839 1.00 95.12 105 ALA A C 1
ATOM 877 O O . ALA A 1 105 ? 1.964 -0.312 18.342 1.00 95.12 105 ALA A O 1
ATOM 878 N N . ILE A 1 106 ? 2.181 1.472 17.001 1.00 96.25 106 ILE A N 1
ATOM 879 C CA . ILE A 1 106 ? 3.613 1.264 16.721 1.00 96.25 106 ILE A CA 1
ATOM 880 C C . ILE A 1 106 ? 4.467 1.627 17.943 1.00 96.25 106 ILE A C 1
ATOM 882 O O . ILE A 1 106 ? 5.351 0.859 18.329 1.00 96.25 106 ILE A O 1
ATOM 886 N N . LYS A 1 107 ? 4.210 2.781 18.573 1.00 96.62 107 LYS A N 1
ATOM 887 C CA . LYS A 1 107 ? 4.944 3.254 19.760 1.00 96.62 107 LYS A CA 1
ATOM 888 C C . LYS A 1 107 ? 4.832 2.269 20.929 1.00 96.62 107 LYS A C 1
ATOM 890 O O . LYS A 1 107 ? 5.815 2.021 21.624 1.00 96.62 107 LYS A O 1
ATOM 895 N N . GLU A 1 108 ? 3.656 1.680 21.102 1.00 95.81 108 GLU A N 1
ATOM 896 C CA . GLU A 1 108 ? 3.344 0.658 22.107 1.00 95.81 108 GLU A CA 1
ATOM 897 C C . GLU A 1 108 ? 3.824 -0.747 21.713 1.00 95.81 108 GLU A C 1
ATOM 899 O O . GLU A 1 108 ? 3.694 -1.690 22.490 1.00 95.81 108 GLU A O 1
ATOM 904 N N . LYS A 1 109 ? 4.434 -0.898 20.528 1.00 94.88 109 LYS A N 1
ATOM 905 C CA . LYS A 1 109 ? 4.969 -2.161 19.990 1.00 94.88 109 LYS A CA 1
ATOM 906 C C . LYS A 1 109 ? 3.910 -3.248 19.757 1.00 94.88 109 LYS A C 1
ATOM 908 O O . LYS A 1 109 ? 4.262 -4.426 19.645 1.00 94.88 109 LYS A O 1
ATOM 913 N N . ILE A 1 110 ? 2.640 -2.859 19.638 1.00 93.50 110 ILE A N 1
ATOM 914 C CA . ILE A 1 110 ? 1.544 -3.735 19.200 1.00 93.50 110 ILE A CA 1
ATOM 915 C C . ILE A 1 110 ? 1.755 -4.084 17.725 1.00 93.50 110 ILE A C 1
ATOM 917 O O . ILE A 1 110 ? 1.781 -5.258 17.353 1.00 93.50 110 ILE A O 1
ATOM 921 N N . ILE A 1 111 ? 1.977 -3.059 16.896 1.00 95.00 111 ILE A N 1
ATOM 922 C CA . ILE A 1 111 ? 2.453 -3.222 15.522 1.00 95.00 111 ILE A CA 1
ATOM 923 C C . ILE A 1 111 ? 3.979 -3.196 15.566 1.00 95.00 111 ILE A C 1
ATOM 925 O O . ILE A 1 111 ? 4.593 -2.188 15.920 1.00 95.00 111 ILE A O 1
ATOM 929 N N . LYS A 1 112 ? 4.607 -4.318 15.217 1.00 96.31 112 LYS A N 1
ATOM 930 C CA . LYS A 1 112 ? 6.066 -4.450 15.225 1.00 96.31 112 LYS A CA 1
ATOM 931 C C . LYS A 1 112 ? 6.634 -3.962 13.903 1.00 96.31 112 LYS A C 1
ATOM 933 O O . LYS A 1 112 ? 6.194 -4.410 12.850 1.00 96.31 112 LYS A O 1
ATOM 938 N N . VAL A 1 113 ? 7.642 -3.099 13.962 1.00 96.62 113 VAL A N 1
ATOM 939 C CA . VAL A 1 113 ? 8.359 -2.608 12.780 1.00 96.62 113 VAL A CA 1
ATOM 940 C C . VAL A 1 113 ? 9.764 -3.189 12.786 1.00 96.62 113 VAL A C 1
ATOM 942 O O . VAL A 1 113 ? 10.492 -3.048 13.767 1.00 96.62 113 VAL A O 1
ATOM 945 N N . THR A 1 114 ? 10.142 -3.852 11.699 1.00 95.62 114 THR A N 1
ATOM 946 C CA . THR A 1 114 ? 11.528 -4.262 11.438 1.00 95.62 114 THR A CA 1
ATOM 947 C C . THR A 1 114 ? 11.999 -3.475 10.237 1.00 95.62 114 THR A C 1
ATOM 949 O O . THR A 1 114 ? 11.370 -3.613 9.203 1.00 95.62 114 THR A O 1
ATOM 952 N N . ASN A 1 115 ? 13.061 -2.678 10.351 1.00 94.00 115 ASN A N 1
ATOM 953 C CA . ASN A 1 115 ? 13.647 -1.932 9.235 1.00 94.00 115 ASN A CA 1
ATOM 954 C C . ASN A 1 115 ? 15.179 -2.035 9.308 1.00 94.00 115 ASN A C 1
ATOM 956 O O . ASN A 1 115 ? 15.792 -1.497 10.229 1.00 94.00 115 ASN A O 1
ATOM 960 N N . ASN A 1 116 ? 15.781 -2.787 8.388 1.00 89.81 116 ASN A N 1
ATOM 961 C CA . ASN A 1 116 ? 1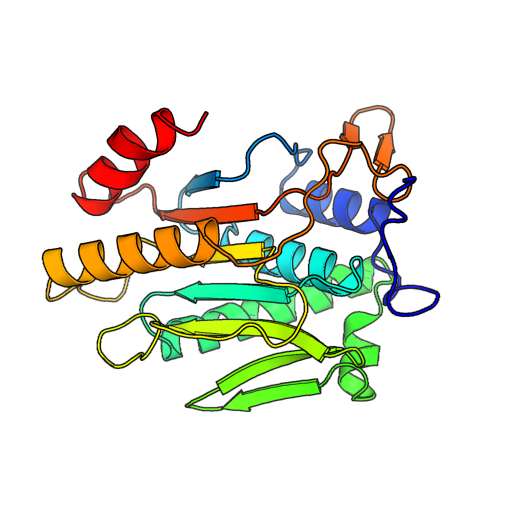7.228 -2.951 8.254 1.00 89.81 116 ASN A CA 1
ATOM 962 C C . ASN A 1 116 ? 17.628 -3.189 6.783 1.00 89.81 116 ASN A C 1
ATOM 964 O O . ASN A 1 116 ? 16.795 -3.128 5.874 1.00 89.81 116 ASN A O 1
ATOM 968 N N . ASP A 1 117 ? 18.915 -3.436 6.538 1.00 86.06 117 ASP A N 1
ATOM 969 C CA . ASP A 1 117 ? 19.490 -3.602 5.191 1.00 86.06 117 ASP A CA 1
ATOM 970 C C . ASP A 1 117 ? 18.963 -4.811 4.415 1.00 86.06 117 ASP A C 1
ATOM 972 O O . ASP A 1 117 ? 19.071 -4.834 3.197 1.00 86.06 117 ASP A O 1
ATOM 976 N N . ASN A 1 118 ? 18.333 -5.775 5.090 1.00 83.00 118 ASN A N 1
ATOM 977 C CA . ASN A 1 118 ? 17.865 -7.015 4.467 1.00 83.00 118 ASN A CA 1
ATOM 978 C C . ASN A 1 118 ? 16.361 -7.260 4.651 1.00 83.00 118 ASN A C 1
ATOM 980 O O . ASN A 1 118 ? 15.808 -8.196 4.075 1.00 83.00 118 ASN A O 1
ATOM 984 N N . ARG A 1 119 ? 15.690 -6.484 5.509 1.00 87.31 119 ARG A N 1
ATOM 985 C CA . ARG A 1 119 ? 14.285 -6.693 5.856 1.00 87.31 119 ARG A CA 1
ATOM 986 C C . ARG A 1 119 ? 13.605 -5.403 6.286 1.00 87.31 119 ARG A C 1
ATOM 988 O O . ARG A 1 119 ? 14.034 -4.766 7.249 1.00 87.31 119 ARG A O 1
ATOM 995 N N . PHE A 1 120 ? 12.487 -5.097 5.634 1.00 92.75 120 PHE A N 1
ATOM 996 C CA . PHE A 1 120 ? 11.595 -4.025 6.041 1.00 92.75 120 PHE A CA 1
ATOM 997 C C . PHE A 1 120 ? 10.136 -4.488 6.030 1.00 92.75 120 PHE A C 1
ATOM 999 O O . PHE A 1 120 ? 9.589 -4.860 4.992 1.00 92.75 120 PHE A O 1
ATOM 1006 N N . GLU A 1 121 ? 9.510 -4.505 7.206 1.00 94.25 121 GLU A N 1
ATOM 1007 C CA . GLU A 1 121 ? 8.113 -4.895 7.371 1.00 94.25 121 GLU A CA 1
ATOM 1008 C C . GLU A 1 121 ? 7.447 -4.248 8.592 1.00 94.25 121 GLU A C 1
ATOM 1010 O O . GLU A 1 121 ? 8.089 -3.953 9.605 1.00 94.25 121 GLU A O 1
ATOM 1015 N N . TYR A 1 122 ? 6.125 -4.127 8.503 1.00 95.06 122 TYR A N 1
ATOM 1016 C CA . TYR A 1 122 ? 5.217 -3.882 9.620 1.00 95.06 122 TYR A CA 1
ATOM 1017 C C . TYR A 1 122 ? 4.442 -5.168 9.881 1.00 95.06 122 TYR A C 1
ATOM 1019 O O . TYR A 1 122 ? 3.910 -5.748 8.937 1.00 95.06 122 TYR A O 1
ATOM 1027 N N . LYS A 1 123 ? 4.354 -5.613 11.135 1.00 93.25 123 LYS A N 1
ATOM 1028 C CA . LYS A 1 123 ? 3.695 -6.865 11.521 1.00 93.25 123 LYS A CA 1
ATOM 1029 C C . LYS A 1 123 ? 2.647 -6.634 12.603 1.00 93.25 123 LYS A C 1
ATOM 1031 O O . LYS A 1 123 ? 2.969 -6.148 13.687 1.00 93.25 123 LYS A O 1
ATOM 1036 N N . TRP A 1 124 ? 1.411 -7.033 12.313 1.00 91.50 124 TRP A N 1
ATOM 1037 C CA . TRP A 1 124 ? 0.283 -6.982 13.242 1.00 91.50 124 TRP A CA 1
ATOM 1038 C C . TRP A 1 124 ? 0.286 -8.190 14.194 1.00 91.50 124 TRP A C 1
ATOM 1040 O O . TRP A 1 124 ? 0.891 -9.220 13.874 1.00 91.50 124 TRP A O 1
ATOM 1050 N N . PRO A 1 125 ? -0.412 -8.112 15.347 1.00 88.38 125 PRO A N 1
ATOM 1051 C CA . PRO A 1 125 ? -0.436 -9.191 16.340 1.00 88.38 125 PRO A CA 1
ATOM 1052 C C . PRO A 1 125 ? -0.877 -10.550 15.789 1.00 88.38 125 PRO A C 1
ATOM 1054 O O . PRO A 1 125 ? -0.311 -11.578 16.147 1.00 88.38 125 PRO A O 1
ATOM 1057 N N . ASN A 1 126 ? -1.834 -10.550 14.864 1.00 83.19 126 ASN A N 1
ATOM 1058 C CA . ASN A 1 126 ? -2.365 -11.752 14.222 1.00 83.19 126 ASN A CA 1
ATOM 1059 C C . ASN A 1 126 ? -1.528 -12.244 13.019 1.00 83.19 126 ASN A C 1
ATOM 1061 O O . ASN A 1 126 ? -1.984 -13.081 12.249 1.00 83.19 126 ASN A O 1
ATOM 1065 N N . GLY A 1 127 ? -0.313 -11.723 12.829 1.00 84.81 127 GLY A N 1
ATOM 1066 C CA . GLY A 1 127 ? 0.649 -12.241 11.853 1.00 84.81 127 GLY A CA 1
ATOM 1067 C C . GLY A 1 127 ? 0.595 -11.619 10.459 1.00 84.81 127 GLY A C 1
ATOM 1068 O O . GLY A 1 127 ? 1.534 -11.841 9.696 1.00 84.81 127 GLY A O 1
ATOM 1069 N N . ARG A 1 128 ? -0.420 -10.803 10.141 1.00 87.81 128 ARG A N 1
ATOM 1070 C CA . ARG A 1 128 ? -0.455 -10.025 8.890 1.00 87.81 128 ARG A CA 1
ATOM 1071 C C . ARG A 1 128 ? 0.712 -9.058 8.808 1.00 87.81 128 ARG A C 1
ATOM 1073 O O . ARG A 1 128 ? 1.156 -8.516 9.828 1.00 87.81 128 ARG A O 1
ATOM 1080 N N . ILE A 1 129 ? 1.153 -8.807 7.582 1.00 90.31 129 ILE A N 1
ATOM 1081 C CA . ILE A 1 129 ? 2.295 -7.941 7.325 1.00 90.31 129 ILE A CA 1
ATOM 1082 C C . ILE A 1 129 ? 2.032 -6.934 6.213 1.00 90.31 129 ILE A C 1
ATOM 1084 O O . ILE A 1 129 ? 1.329 -7.225 5.251 1.00 90.31 129 ILE A O 1
ATOM 1088 N N . ILE A 1 130 ? 2.682 -5.778 6.318 1.00 93.06 130 ILE A N 1
ATOM 1089 C CA . ILE A 1 130 ? 3.062 -4.973 5.157 1.00 93.06 130 ILE A CA 1
ATOM 1090 C C . ILE A 1 130 ? 4.546 -5.227 4.943 1.00 93.06 130 ILE A C 1
ATOM 1092 O O . ILE A 1 130 ? 5.353 -4.878 5.805 1.00 93.06 130 ILE A O 1
ATOM 1096 N N . LYS A 1 131 ? 4.903 -5.849 3.822 1.00 90.62 131 LYS A N 1
ATOM 1097 C CA . LYS A 1 131 ? 6.285 -6.189 3.478 1.00 90.62 131 LYS A CA 1
ATOM 1098 C C . LYS A 1 131 ? 6.793 -5.275 2.375 1.00 90.62 131 LYS A C 1
ATOM 1100 O O . LYS A 1 131 ? 6.106 -5.081 1.375 1.00 90.62 131 LYS A O 1
ATOM 1105 N N . ILE A 1 132 ? 7.994 -4.739 2.552 1.00 91.25 132 ILE A N 1
ATOM 1106 C CA . ILE A 1 132 ? 8.678 -3.931 1.548 1.00 91.25 132 ILE A CA 1
ATOM 1107 C C . ILE A 1 132 ? 9.758 -4.798 0.908 1.00 91.25 132 ILE A C 1
ATOM 1109 O O . ILE A 1 132 ? 10.544 -5.434 1.612 1.00 91.25 132 ILE A O 1
ATOM 1113 N N . VAL A 1 133 ? 9.789 -4.836 -0.421 1.00 85.75 133 VAL A N 1
ATOM 1114 C CA . VAL A 1 133 ? 10.699 -5.703 -1.180 1.00 85.75 133 VAL A CA 1
ATOM 1115 C C . VAL A 1 133 ? 11.319 -4.976 -2.376 1.00 85.75 133 VAL A C 1
ATOM 1117 O O . VAL A 1 133 ? 10.720 -4.073 -2.966 1.00 85.75 133 VAL A O 1
ATOM 1120 N N . GLY A 1 134 ? 12.534 -5.401 -2.723 1.00 85.00 134 GLY A N 1
ATOM 1121 C CA . GLY A 1 134 ? 13.125 -5.219 -4.046 1.00 85.00 134 GLY A CA 1
ATOM 1122 C C . GLY A 1 134 ? 12.890 -6.464 -4.902 1.00 85.00 134 GLY A C 1
ATOM 1123 O O . GLY A 1 134 ? 12.635 -7.541 -4.361 1.00 85.00 134 GLY A O 1
ATOM 1124 N N . PHE A 1 135 ? 12.984 -6.328 -6.222 1.00 77.38 135 PHE A N 1
ATOM 1125 C CA . PHE A 1 135 ? 12.994 -7.463 -7.159 1.00 77.38 135 PHE A CA 1
ATOM 1126 C C . PHE A 1 135 ? 14.155 -7.389 -8.160 1.00 77.38 135 PHE A C 1
ATOM 1128 O O . PHE A 1 135 ? 14.119 -8.021 -9.216 1.00 77.38 135 PHE A O 1
ATOM 1135 N N . ASP A 1 136 ? 15.183 -6.611 -7.823 1.00 74.81 136 ASP A N 1
ATOM 1136 C CA . ASP A 1 136 ? 16.436 -6.533 -8.562 1.00 74.81 136 ASP A CA 1
ATOM 1137 C C . ASP A 1 136 ? 17.183 -7.873 -8.594 1.00 74.81 136 ASP A C 1
ATOM 1139 O O . ASP A 1 136 ? 16.812 -8.855 -7.949 1.00 74.81 136 ASP A O 1
ATOM 1143 N N . ASN A 1 137 ? 18.266 -7.915 -9.367 1.00 58.34 137 ASN A N 1
ATOM 1144 C CA . ASN A 1 137 ? 19.016 -9.142 -9.630 1.00 58.34 137 ASN A CA 1
ATOM 1145 C C . ASN A 1 137 ? 19.638 -9.776 -8.369 1.00 58.34 137 ASN A C 1
ATOM 1147 O O . ASN A 1 137 ? 19.964 -10.961 -8.389 1.00 58.34 137 ASN A O 1
ATOM 1151 N N . GLY A 1 138 ? 19.772 -9.023 -7.270 1.00 58.12 138 GLY A N 1
ATOM 1152 C CA . GLY A 1 138 ? 20.215 -9.539 -5.970 1.00 58.12 138 GLY A CA 1
ATOM 1153 C C . GLY A 1 138 ? 19.085 -10.084 -5.090 1.00 58.12 138 GLY A C 1
ATOM 1154 O O . GLY A 1 138 ? 19.353 -10.713 -4.067 1.00 58.12 138 GLY A O 1
ATOM 1155 N N . SER A 1 139 ? 17.828 -9.856 -5.471 1.00 59.44 139 SER A N 1
ATOM 1156 C CA . SER A 1 139 ? 16.650 -10.213 -4.687 1.00 59.44 139 SER A CA 1
ATOM 1157 C C . SER A 1 139 ? 16.123 -11.600 -5.075 1.00 59.44 139 SER A C 1
ATOM 1159 O O . SER A 1 139 ? 15.719 -11.845 -6.215 1.00 59.44 139 SER A O 1
ATOM 1161 N N . THR A 1 140 ? 16.036 -12.515 -4.106 1.00 56.22 140 THR A N 1
ATOM 1162 C CA . THR A 1 140 ? 15.271 -13.767 -4.233 1.00 56.22 140 THR A CA 1
ATOM 1163 C C . THR A 1 140 ? 13.777 -13.467 -4.095 1.00 56.22 140 THR A C 1
ATOM 1165 O O . THR A 1 140 ? 13.150 -13.762 -3.082 1.00 56.22 140 THR A O 1
ATOM 1168 N N . TRP A 1 141 ? 13.193 -12.793 -5.089 1.00 56.25 141 TRP A N 1
ATOM 1169 C CA . TRP A 1 141 ? 11.746 -12.545 -5.113 1.00 56.25 141 TRP A CA 1
ATOM 1170 C C . TRP A 1 141 ? 10.944 -13.843 -5.326 1.00 56.25 141 TRP A C 1
ATOM 1172 O O . TRP A 1 141 ? 9.841 -13.988 -4.798 1.00 56.25 141 TRP A O 1
ATOM 1182 N N . GLU A 1 142 ? 11.504 -14.811 -6.056 1.00 52.19 142 GLU A N 1
ATOM 1183 C CA . GLU A 1 142 ? 10.873 -16.116 -6.251 1.00 52.19 142 GLU A CA 1
ATOM 1184 C C . GLU A 1 142 ? 10.689 -16.830 -4.900 1.00 52.19 142 GLU A C 1
ATOM 1186 O O . GLU A 1 142 ? 11.660 -17.141 -4.212 1.00 52.19 142 GLU A O 1
ATOM 1191 N N . GLY A 1 143 ? 9.430 -17.071 -4.511 1.00 45.12 143 GLY A N 1
ATOM 1192 C CA . GLY A 1 143 ? 9.094 -17.785 -3.272 1.00 45.12 143 GLY A CA 1
ATOM 1193 C C . GLY A 1 143 ? 8.987 -16.917 -2.012 1.00 45.12 143 GLY A C 1
ATOM 1194 O O . GLY A 1 143 ? 9.119 -17.435 -0.906 1.00 45.12 143 GLY A O 1
ATOM 1195 N N . GLN A 1 144 ? 8.752 -15.604 -2.132 1.00 53.34 144 GLN A N 1
ATOM 1196 C CA . GLN A 1 144 ? 8.463 -14.766 -0.962 1.00 53.34 144 GLN A CA 1
ATOM 1197 C C . GLN A 1 144 ? 7.090 -15.119 -0.358 1.00 53.34 144 GLN A C 1
ATOM 1199 O O . GLN A 1 144 ? 6.063 -14.564 -0.745 1.00 53.34 144 GLN A O 1
ATOM 1204 N N . ASP A 1 145 ? 7.086 -16.020 0.626 1.00 49.38 145 ASP A N 1
ATOM 1205 C CA . ASP A 1 145 ? 5.887 -16.412 1.371 1.00 49.38 145 ASP A CA 1
ATOM 1206 C C . ASP A 1 145 ? 5.261 -15.219 2.118 1.00 49.38 145 ASP A C 1
ATOM 1208 O O . ASP A 1 145 ? 5.938 -14.469 2.836 1.00 49.38 145 ASP A O 1
ATOM 1212 N N . ALA A 1 146 ? 3.940 -15.065 1.987 1.00 49.78 146 ALA A N 1
ATOM 1213 C CA . ALA A 1 146 ? 3.127 -14.250 2.884 1.00 49.78 146 ALA A CA 1
ATOM 1214 C C . ALA A 1 146 ? 2.598 -15.165 4.008 1.00 49.78 146 ALA A C 1
ATOM 1216 O O . ALA A 1 146 ? 1.769 -16.032 3.738 1.00 49.78 146 ALA A O 1
ATOM 1217 N N . PRO A 1 147 ? 3.066 -15.014 5.262 1.00 46.91 147 PRO A N 1
ATOM 1218 C CA . PRO A 1 147 ? 2.915 -16.033 6.303 1.00 46.91 147 PRO A CA 1
ATOM 1219 C C . PRO A 1 147 ? 1.479 -16.256 6.817 1.00 46.91 147 PRO A C 1
ATOM 1221 O O . PRO A 1 147 ? 1.269 -17.207 7.564 1.00 46.91 147 PRO A O 1
ATOM 1224 N N . VAL A 1 148 ? 0.488 -15.432 6.437 1.00 38.66 148 VAL A N 1
ATOM 1225 C CA . VAL A 1 148 ? -0.941 -15.630 6.765 1.00 38.66 148 VAL A CA 1
ATOM 1226 C C . VAL A 1 148 ? -1.833 -15.063 5.643 1.00 38.66 148 VAL A C 1
ATOM 1228 O O . VAL A 1 148 ? -1.678 -13.898 5.280 1.00 38.66 148 VAL A O 1
ATOM 1231 N N . GLY A 1 149 ? -2.769 -15.870 5.118 1.00 48.59 149 GLY A N 1
ATOM 1232 C CA . GLY A 1 149 ? -3.940 -15.427 4.330 1.00 48.59 149 GLY A CA 1
ATOM 1233 C C . GLY A 1 149 ? -3.725 -14.953 2.878 1.00 48.59 149 GLY A C 1
ATOM 1234 O O . GLY A 1 149 ? -4.688 -14.582 2.209 1.00 48.59 149 GLY A O 1
ATOM 1235 N N . GLY A 1 150 ? -2.497 -15.034 2.355 1.00 61.53 150 GLY A N 1
ATOM 1236 C CA . GLY A 1 150 ? -2.160 -14.656 0.977 1.00 61.53 150 GLY A CA 1
ATOM 1237 C C . GLY A 1 150 ? -1.860 -13.159 0.790 1.00 61.53 150 GLY A C 1
ATOM 1238 O O . GLY A 1 150 ? -2.099 -12.326 1.665 1.00 61.53 150 GLY A O 1
ATOM 1239 N N . VAL A 1 151 ? -1.276 -12.808 -0.362 1.00 58.88 151 VAL A N 1
ATOM 1240 C CA . VAL A 1 151 ? -0.973 -11.414 -0.740 1.00 58.88 151 VAL A CA 1
ATOM 1241 C C . VAL A 1 151 ? -2.213 -10.796 -1.366 1.00 58.88 151 VAL A C 1
ATOM 1243 O O . VAL A 1 151 ? -2.532 -11.078 -2.523 1.00 58.88 151 VAL A O 1
ATOM 1246 N N . TRP A 1 152 ? -2.915 -9.956 -0.609 1.00 72.69 152 TRP A N 1
ATOM 1247 C CA . TRP A 1 152 ? -4.157 -9.357 -1.091 1.00 72.69 152 TRP A CA 1
ATOM 1248 C C . TRP A 1 152 ? -3.937 -7.995 -1.746 1.00 72.69 152 TRP A C 1
ATOM 1250 O O . TRP A 1 152 ? -4.506 -7.737 -2.802 1.00 72.69 152 TRP A O 1
ATOM 1260 N N . PHE A 1 153 ? -3.088 -7.146 -1.163 1.00 81.38 153 PHE A N 1
ATOM 1261 C CA . PHE A 1 153 ? -2.677 -5.889 -1.785 1.00 81.38 153 PHE A CA 1
ATOM 1262 C C . PHE A 1 153 ? -1.235 -5.987 -2.272 1.00 81.38 153 PHE A C 1
ATOM 1264 O O . PHE A 1 153 ? -0.324 -6.307 -1.507 1.00 81.38 153 PHE A O 1
ATOM 1271 N N . PHE A 1 154 ? -1.021 -5.657 -3.536 1.00 85.06 154 PHE A N 1
ATOM 1272 C CA . PHE A 1 154 ? 0.292 -5.551 -4.141 1.00 85.06 154 PHE A CA 1
ATOM 1273 C C . PHE A 1 154 ? 0.437 -4.191 -4.820 1.00 85.06 154 PHE A C 1
ATOM 1275 O O . PHE A 1 154 ? -0.391 -3.820 -5.649 1.00 85.06 154 PHE A O 1
ATOM 1282 N N . GLY A 1 155 ? 1.493 -3.451 -4.490 1.00 87.81 155 GLY A N 1
ATOM 1283 C CA . GLY A 1 155 ? 1.808 -2.170 -5.119 1.00 87.81 155 GLY A CA 1
ATOM 1284 C C . GLY A 1 155 ? 3.235 -2.142 -5.646 1.00 87.81 155 GLY A C 1
ATOM 1285 O O . GLY A 1 155 ? 4.169 -2.145 -4.850 1.00 87.81 155 GLY A O 1
ATOM 1286 N N . LEU A 1 156 ? 3.402 -2.065 -6.967 1.00 89.06 156 LEU A N 1
ATOM 1287 C CA . LEU A 1 156 ? 4.689 -1.839 -7.625 1.00 89.06 156 LEU A CA 1
ATOM 1288 C C . LEU A 1 156 ? 4.847 -0.353 -7.943 1.00 89.06 156 LEU A C 1
ATOM 1290 O O . LEU A 1 156 ? 4.168 0.161 -8.831 1.00 89.06 156 LEU A O 1
ATOM 1294 N N . ASP A 1 157 ? 5.725 0.341 -7.227 1.00 88.81 157 ASP A N 1
ATOM 1295 C CA . ASP A 1 157 ? 6.076 1.733 -7.514 1.00 88.81 157 ASP A CA 1
ATOM 1296 C C . ASP A 1 157 ? 7.256 1.811 -8.477 1.00 88.81 157 ASP A C 1
ATOM 1298 O O . ASP A 1 157 ? 8.174 0.996 -8.419 1.00 88.81 157 ASP A O 1
ATOM 1302 N N . GLU A 1 158 ? 7.207 2.807 -9.360 1.00 86.75 158 GLU A N 1
ATOM 1303 C CA . GLU A 1 158 ? 8.199 3.030 -10.414 1.00 86.75 158 GLU A CA 1
ATOM 1304 C C . GLU A 1 158 ? 8.541 1.744 -11.184 1.00 86.75 158 GLU A C 1
ATOM 1306 O O . GLU A 1 158 ? 9.679 1.278 -11.185 1.00 86.75 158 GLU A O 1
ATOM 1311 N N . VAL A 1 159 ? 7.535 1.185 -11.875 1.00 86.69 159 VAL A N 1
ATOM 1312 C CA . VAL A 1 159 ? 7.713 0.012 -12.764 1.00 86.69 159 VAL A CA 1
ATOM 1313 C C . VAL A 1 159 ? 8.785 0.258 -13.827 1.00 86.69 159 VAL A C 1
ATOM 1315 O O . VAL A 1 159 ? 9.379 -0.670 -14.348 1.00 86.69 159 VAL A O 1
ATOM 1318 N N . ILE A 1 160 ? 9.035 1.517 -14.166 1.00 85.56 160 ILE A N 1
ATOM 1319 C CA . ILE A 1 160 ? 10.258 1.923 -14.847 1.00 85.56 160 ILE A CA 1
ATOM 1320 C C . ILE A 1 160 ? 10.982 2.824 -13.841 1.00 85.56 160 ILE A C 1
ATOM 1322 O O . ILE A 1 160 ? 10.434 3.878 -13.485 1.00 85.56 160 ILE A O 1
ATOM 1326 N N . PRO A 1 161 ? 12.133 2.386 -13.300 1.00 82.81 161 PRO A N 1
ATOM 1327 C CA . PRO A 1 161 ? 12.862 3.147 -12.302 1.00 82.81 161 PRO A CA 1
ATOM 1328 C C . PRO A 1 161 ? 13.461 4.404 -12.937 1.00 82.81 161 PRO A C 1
ATOM 1330 O O . PRO A 1 161 ? 14.032 4.346 -14.019 1.00 82.81 161 PRO A O 1
ATOM 1333 N N . LEU A 1 162 ? 13.341 5.541 -12.248 1.00 77.75 162 LEU A N 1
ATOM 1334 C CA . LEU A 1 162 ? 13.800 6.836 -12.772 1.00 77.75 162 LEU A CA 1
ATOM 1335 C C . LEU A 1 162 ? 15.304 7.033 -12.651 1.00 77.75 162 LEU A C 1
ATOM 1337 O O . LEU A 1 162 ? 15.966 7.500 -13.570 1.00 77.75 162 LEU A O 1
ATOM 1341 N N . ASP A 1 163 ? 15.828 6.676 -11.485 1.00 75.62 163 ASP A N 1
ATOM 1342 C CA . ASP A 1 163 ? 17.202 6.971 -11.090 1.00 75.62 163 ASP A CA 1
ATOM 1343 C C . ASP A 1 163 ? 18.090 5.717 -11.195 1.00 75.62 163 ASP A C 1
ATOM 1345 O O . ASP A 1 163 ? 19.130 5.610 -10.548 1.00 75.62 163 ASP A O 1
ATOM 1349 N N . THR A 1 164 ? 17.658 4.703 -11.951 1.00 76.12 164 THR A N 1
ATOM 1350 C CA . THR A 1 164 ? 18.370 3.426 -12.076 1.00 76.12 164 THR A CA 1
ATOM 1351 C C . THR A 1 164 ? 18.263 2.887 -13.490 1.00 76.12 164 THR A C 1
ATOM 1353 O O . THR A 1 164 ? 17.174 2.776 -14.040 1.00 76.12 164 THR A O 1
ATOM 1356 N N . VAL A 1 165 ? 19.401 2.492 -14.058 1.00 77.69 165 VAL A N 1
ATOM 1357 C CA . VAL A 1 165 ? 19.447 1.844 -15.369 1.00 77.69 165 VAL A CA 1
ATOM 1358 C C . VAL A 1 165 ? 19.067 0.372 -15.224 1.00 77.69 165 VAL A C 1
ATOM 1360 O O . VAL A 1 165 ? 19.649 -0.353 -14.414 1.00 77.69 165 VAL A O 1
ATOM 1363 N N . ILE A 1 166 ? 18.106 -0.077 -16.030 1.00 81.56 166 ILE A N 1
ATOM 1364 C CA . ILE A 1 166 ? 17.831 -1.503 -16.221 1.00 81.56 166 ILE A CA 1
ATOM 1365 C C . ILE A 1 166 ? 18.920 -2.050 -17.148 1.00 81.56 166 ILE A C 1
ATOM 1367 O O . ILE A 1 166 ? 18.974 -1.685 -18.319 1.00 81.56 166 ILE A O 1
ATOM 1371 N N . LEU A 1 167 ? 19.816 -2.878 -16.607 1.00 79.88 167 LEU A N 1
ATOM 1372 C CA . LEU A 1 167 ? 20.965 -3.411 -17.350 1.00 79.88 167 LEU A CA 1
ATOM 1373 C C . LEU A 1 167 ? 20.566 -4.511 -18.340 1.00 79.88 167 LEU A C 1
ATOM 1375 O O . LEU A 1 167 ? 21.133 -4.585 -19.425 1.00 79.88 167 LEU A O 1
ATOM 1379 N N . ASP A 1 168 ? 19.586 -5.333 -17.966 1.00 85.44 168 ASP A N 1
ATOM 1380 C CA . ASP A 1 168 ? 19.034 -6.403 -18.792 1.00 85.44 168 ASP A CA 1
ATOM 1381 C C . ASP A 1 168 ? 17.506 -6.286 -18.803 1.00 85.44 168 ASP A C 1
ATOM 1383 O O . ASP A 1 168 ? 16.826 -6.550 -17.808 1.00 85.44 168 ASP A O 1
ATOM 1387 N N . ILE A 1 169 ? 16.965 -5.819 -19.929 1.00 86.50 169 ILE A N 1
ATOM 1388 C CA . ILE A 1 169 ? 15.524 -5.615 -20.097 1.00 86.50 169 ILE A CA 1
ATOM 1389 C C . ILE A 1 169 ? 14.787 -6.956 -20.189 1.00 86.50 169 ILE A C 1
ATOM 1391 O O . ILE A 1 169 ? 13.664 -7.051 -19.697 1.00 86.50 169 ILE A O 1
ATOM 1395 N N . GLU A 1 170 ? 15.382 -7.985 -20.794 1.00 86.38 170 GLU A N 1
ATOM 1396 C CA . GLU A 1 170 ? 14.733 -9.291 -20.947 1.00 86.38 170 GLU A CA 1
ATOM 1397 C C . GLU A 1 170 ? 14.601 -9.983 -19.590 1.00 86.38 170 GLU A C 1
ATOM 1399 O O . GLU A 1 170 ? 13.505 -10.421 -19.224 1.00 86.38 170 GLU A O 1
ATOM 1404 N N . GLU A 1 171 ? 15.678 -9.993 -18.800 1.00 84.44 171 GLU A N 1
ATOM 1405 C CA . GLU A 1 171 ? 15.664 -10.514 -17.432 1.00 84.44 171 GLU A CA 1
ATOM 1406 C C . GLU A 1 171 ? 14.680 -9.728 -16.552 1.00 84.44 171 GLU A C 1
ATOM 1408 O O . GLU A 1 171 ? 13.881 -10.319 -15.818 1.00 84.44 171 GLU A O 1
ATOM 1413 N N . TYR A 1 172 ? 14.680 -8.394 -16.656 1.00 85.31 172 TYR A N 1
ATOM 1414 C CA . TYR A 1 172 ? 13.739 -7.543 -15.929 1.00 85.31 172 TYR A CA 1
ATOM 1415 C C . TYR A 1 172 ? 12.285 -7.891 -16.260 1.00 85.31 172 TYR A C 1
ATOM 1417 O O . TYR A 1 172 ? 11.458 -8.069 -15.361 1.00 85.31 172 TYR A O 1
ATOM 1425 N N . MET A 1 173 ? 11.965 -8.004 -17.552 1.00 85.62 173 MET A N 1
ATOM 1426 C CA . MET A 1 173 ? 10.628 -8.355 -18.028 1.00 85.62 173 MET A CA 1
ATOM 1427 C C . MET A 1 173 ? 10.218 -9.739 -17.532 1.00 85.62 173 MET A C 1
ATOM 1429 O O . MET A 1 173 ? 9.112 -9.888 -17.013 1.00 85.62 173 MET A O 1
ATOM 1433 N N . TYR A 1 174 ? 11.106 -10.732 -17.624 1.00 83.44 174 TYR A N 1
ATOM 1434 C CA . TYR A 1 174 ? 10.877 -12.078 -17.098 1.00 83.44 174 TYR A CA 1
ATOM 1435 C C . 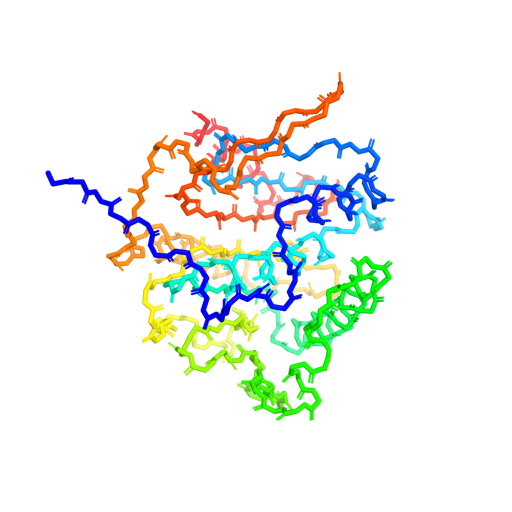TYR A 1 174 ? 10.538 -12.054 -15.601 1.00 83.44 174 TYR A C 1
ATOM 1437 O O . TYR A 1 174 ? 9.529 -12.628 -15.182 1.00 83.44 174 TYR A O 1
ATOM 1445 N N . ARG A 1 175 ? 11.317 -11.323 -14.794 1.00 79.44 175 ARG A N 1
ATOM 1446 C CA . ARG A 1 175 ? 11.072 -11.166 -13.350 1.00 79.44 175 ARG A CA 1
ATOM 1447 C C . ARG A 1 175 ? 9.740 -10.475 -13.068 1.00 79.44 175 ARG A C 1
ATOM 1449 O O . ARG A 1 175 ? 8.982 -10.939 -12.215 1.00 79.44 175 ARG A O 1
ATOM 1456 N N . LEU A 1 176 ? 9.420 -9.410 -13.803 1.00 80.94 176 LEU A N 1
ATOM 1457 C CA . LEU A 1 176 ? 8.152 -8.692 -13.671 1.00 80.94 176 LEU A CA 1
ATOM 1458 C C . LEU A 1 176 ? 6.952 -9.588 -14.026 1.00 80.94 176 LEU A C 1
ATOM 1460 O O . LEU A 1 176 ? 5.970 -9.619 -13.282 1.00 80.94 176 LEU A O 1
ATOM 1464 N N . PHE A 1 177 ? 7.042 -10.379 -15.099 1.00 78.81 177 PHE A N 1
ATOM 1465 C CA . PHE A 1 177 ? 6.022 -11.370 -15.452 1.00 78.81 177 PHE A CA 1
ATOM 1466 C C . PHE A 1 177 ? 5.866 -12.445 -14.379 1.00 78.81 177 PHE A C 1
ATOM 1468 O O . PHE A 1 177 ? 4.744 -12.710 -13.946 1.00 78.81 177 PHE A O 1
ATOM 1475 N N . ASN A 1 178 ? 6.966 -13.034 -13.910 1.00 76.12 178 ASN A N 1
ATOM 1476 C CA . ASN A 1 178 ? 6.931 -14.047 -12.857 1.00 76.12 178 ASN A CA 1
ATOM 1477 C C . ASN A 1 178 ? 6.305 -13.510 -11.573 1.00 76.12 178 ASN A C 1
ATOM 1479 O O . ASN A 1 178 ? 5.494 -14.195 -10.954 1.00 76.12 178 ASN A O 1
ATOM 1483 N N . MET A 1 179 ? 6.620 -12.270 -11.203 1.00 77.00 179 MET A N 1
ATOM 1484 C CA . MET A 1 179 ? 6.010 -11.596 -10.066 1.00 77.00 179 MET A CA 1
ATOM 1485 C C . MET A 1 179 ? 4.493 -11.477 -10.228 1.00 77.00 179 MET A C 1
ATOM 1487 O O . MET A 1 179 ? 3.751 -11.926 -9.356 1.00 77.00 179 MET A O 1
ATOM 1491 N N . ILE A 1 180 ? 4.018 -10.962 -11.364 1.00 74.81 180 ILE A N 1
ATOM 1492 C CA . ILE A 1 180 ? 2.581 -10.841 -11.668 1.00 74.81 180 ILE A CA 1
ATOM 1493 C C . ILE A 1 180 ? 1.888 -12.208 -11.645 1.00 74.81 180 ILE A C 1
ATOM 1495 O O . ILE A 1 180 ? 0.798 -12.353 -11.084 1.00 74.81 180 ILE A O 1
ATOM 1499 N N . ILE A 1 181 ? 2.524 -13.229 -12.220 1.00 73.56 181 ILE A N 1
ATOM 1500 C CA . ILE A 1 181 ? 2.017 -14.603 -12.233 1.00 73.56 181 ILE A CA 1
ATOM 1501 C C . ILE A 1 181 ? 1.923 -15.158 -10.808 1.00 73.56 181 ILE A C 1
ATOM 1503 O O . ILE A 1 181 ? 0.906 -15.740 -10.455 1.00 73.56 181 ILE A O 1
ATOM 1507 N N . GLN A 1 182 ? 2.939 -14.972 -9.968 1.00 70.88 182 GLN A N 1
ATOM 1508 C CA . GLN A 1 182 ? 2.929 -15.465 -8.587 1.00 70.88 182 GLN A CA 1
ATOM 1509 C C . GLN A 1 182 ? 1.864 -14.767 -7.734 1.00 70.88 182 GLN A C 1
ATOM 1511 O O . GLN A 1 182 ? 1.170 -15.432 -6.968 1.00 70.88 182 GLN A O 1
ATOM 1516 N N . ILE A 1 183 ? 1.675 -13.456 -7.912 1.00 71.88 183 ILE A N 1
ATOM 1517 C CA . ILE A 1 183 ? 0.628 -12.689 -7.220 1.00 71.88 183 ILE A CA 1
ATOM 1518 C C . ILE A 1 183 ? -0.758 -13.158 -7.663 1.00 71.88 183 ILE A C 1
ATOM 1520 O O . ILE A 1 183 ? -1.602 -13.454 -6.821 1.00 71.88 183 ILE A O 1
ATOM 1524 N N . SER A 1 184 ? -0.986 -13.275 -8.975 1.00 65.94 184 SER A N 1
ATOM 1525 C CA . SER A 1 184 ? -2.279 -13.710 -9.530 1.00 65.94 184 SER A CA 1
ATOM 1526 C C . SER A 1 184 ? -2.600 -15.177 -9.237 1.00 65.94 184 SER A C 1
ATOM 1528 O O . SER A 1 184 ? -3.766 -15.537 -9.101 1.00 65.94 184 SER A O 1
ATOM 1530 N N . ARG A 1 185 ? -1.576 -16.025 -9.093 1.00 63.88 185 ARG A N 1
ATOM 1531 C CA . ARG A 1 185 ? -1.701 -17.418 -8.633 1.00 63.88 185 ARG A CA 1
ATOM 1532 C C . ARG A 1 185 ? -1.713 -17.547 -7.109 1.00 63.88 185 ARG A C 1
ATOM 1534 O O . ARG A 1 185 ? -1.695 -18.677 -6.624 1.00 63.88 185 ARG A O 1
ATOM 1541 N N . GLY A 1 186 ? -1.726 -16.426 -6.378 1.00 55.88 186 GLY A N 1
ATOM 1542 C CA . GLY A 1 186 ? -1.695 -16.353 -4.920 1.00 55.88 186 GLY A CA 1
ATOM 1543 C C . GLY A 1 186 ? -2.637 -17.375 -4.294 1.00 55.88 186 GLY A C 1
ATOM 1544 O O . GLY A 1 186 ? -3.860 -17.260 -4.369 1.00 55.88 186 GLY A O 1
ATOM 1545 N N . GLN A 1 187 ? -2.035 -18.420 -3.736 1.00 51.38 187 GLN A N 1
ATOM 1546 C CA . GLN A 1 187 ? -2.721 -19.617 -3.281 1.00 51.38 187 GLN A CA 1
ATOM 1547 C C . GLN A 1 187 ? -3.700 -19.261 -2.150 1.00 51.38 187 GLN A C 1
ATOM 1549 O O . GLN A 1 187 ? -3.325 -18.614 -1.176 1.00 51.38 187 GLN A O 1
ATOM 1554 N N . ASN A 1 188 ? -4.952 -19.712 -2.269 1.00 50.94 188 ASN A N 1
ATOM 1555 C CA . ASN A 1 188 ? -5.983 -19.669 -1.221 1.00 50.94 188 ASN A CA 1
ATOM 1556 C C . ASN A 1 188 ? -6.470 -18.283 -0.748 1.00 50.94 188 ASN A C 1
ATOM 1558 O O . ASN A 1 188 ? -6.919 -18.154 0.392 1.00 50.94 188 ASN A O 1
ATOM 1562 N N . ILE A 1 189 ? -6.476 -17.257 -1.605 1.00 59.09 189 ILE A N 1
ATOM 1563 C CA . ILE A 1 189 ? -7.173 -16.002 -1.279 1.00 59.09 189 ILE A CA 1
ATOM 1564 C C . ILE A 1 189 ? -8.686 -16.231 -1.402 1.00 59.09 189 ILE A C 1
ATOM 1566 O O . ILE A 1 189 ? -9.209 -16.408 -2.503 1.00 59.09 189 ILE A O 1
ATOM 1570 N N . LYS A 1 190 ? -9.416 -16.206 -0.280 1.00 63.09 190 LYS A N 1
ATOM 1571 C CA . LYS A 1 190 ? -10.887 -16.151 -0.307 1.00 63.09 190 LYS A CA 1
ATOM 1572 C C . LYS A 1 190 ? -11.300 -14.788 -0.862 1.00 63.09 190 LYS A C 1
ATOM 1574 O O . LYS A 1 190 ? -11.191 -13.792 -0.151 1.00 63.09 190 LYS A O 1
ATOM 1579 N N . THR A 1 191 ? -11.749 -14.729 -2.112 1.00 66.06 191 THR A N 1
ATOM 1580 C CA . THR A 1 191 ? -12.338 -13.519 -2.695 1.00 66.06 191 THR A CA 1
ATOM 1581 C C . THR A 1 191 ? -13.864 -13.576 -2.632 1.00 66.06 191 THR A C 1
ATOM 1583 O O . THR A 1 191 ? -14.457 -14.652 -2.678 1.00 66.06 191 THR A O 1
ATOM 1586 N N . SER A 1 192 ? -14.512 -12.419 -2.501 1.00 66.88 192 SER A N 1
ATOM 1587 C CA . SER A 1 192 ? -15.963 -12.278 -2.613 1.00 66.88 192 SER A CA 1
ATOM 1588 C C . SER A 1 192 ? -16.298 -11.058 -3.460 1.00 66.88 192 SER A C 1
ATOM 1590 O O . SER A 1 192 ? -15.738 -9.980 -3.256 1.00 66.88 192 SER A O 1
ATOM 1592 N N . LYS A 1 193 ? -17.230 -11.250 -4.400 1.00 69.38 193 LYS A N 1
ATOM 1593 C CA . LYS A 1 193 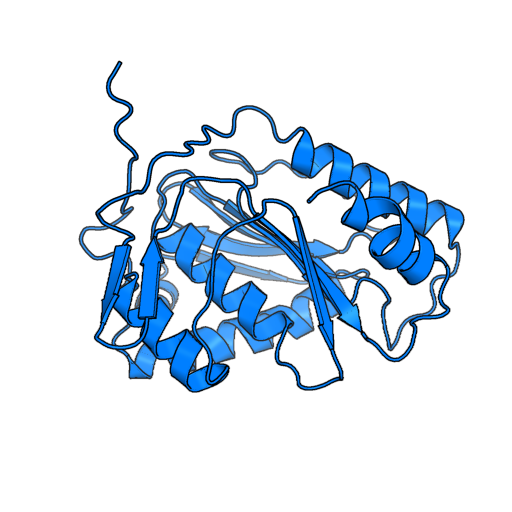? -17.826 -10.174 -5.205 1.00 69.38 193 LYS A CA 1
ATOM 1594 C C . LYS A 1 193 ? -18.972 -9.469 -4.474 1.00 69.38 193 LYS A C 1
ATOM 1596 O O . LYS A 1 193 ? -19.518 -8.499 -5.000 1.00 69.38 193 LYS A O 1
ATOM 1601 N N . GLU A 1 194 ? -19.354 -9.964 -3.300 1.00 73.56 194 GLU A N 1
ATOM 1602 C CA . GLU A 1 194 ? -20.371 -9.337 -2.466 1.00 73.56 194 GLU A CA 1
ATOM 1603 C C . GLU A 1 194 ? -19.826 -8.041 -1.868 1.00 73.56 194 GLU A C 1
ATOM 1605 O O . GLU A 1 194 ? -18.655 -7.939 -1.487 1.00 73.56 194 GLU A O 1
ATOM 1610 N N . ILE A 1 195 ? -20.694 -7.033 -1.833 1.00 76.75 195 ILE A N 1
ATOM 1611 C CA . ILE A 1 195 ? -20.417 -5.773 -1.156 1.00 76.75 195 ILE A CA 1
ATOM 1612 C C . ILE A 1 195 ? -20.369 -6.057 0.341 1.00 76.75 195 ILE A C 1
ATOM 1614 O O . ILE A 1 195 ? -21.254 -6.726 0.866 1.00 76.75 195 ILE A O 1
ATOM 1618 N N . ILE A 1 196 ? -19.342 -5.538 1.006 1.00 77.44 196 ILE A N 1
ATOM 1619 C CA . ILE A 1 196 ? -19.154 -5.678 2.447 1.00 77.44 196 ILE A CA 1
ATOM 1620 C C . ILE A 1 196 ? -19.830 -4.476 3.115 1.00 77.44 196 ILE A C 1
ATOM 1622 O O . ILE A 1 196 ? -19.303 -3.367 2.981 1.00 77.44 196 ILE A O 1
ATOM 1626 N N . PRO A 1 197 ? -20.978 -4.642 3.801 1.00 77.44 197 PRO A N 1
ATOM 1627 C CA . PRO A 1 197 ? -21.745 -3.515 4.337 1.00 77.44 197 PRO A CA 1
ATOM 1628 C C . PRO A 1 197 ? -20.931 -2.611 5.271 1.00 77.44 197 PRO A C 1
ATOM 1630 O O . PRO A 1 197 ? -21.041 -1.391 5.202 1.00 77.44 197 PRO A O 1
ATOM 1633 N N . GLU A 1 198 ? -20.054 -3.196 6.087 1.00 77.06 198 GLU A N 1
ATOM 1634 C CA . GLU A 1 198 ? -19.182 -2.494 7.039 1.00 77.06 198 GLU A CA 1
ATOM 1635 C C . GLU A 1 198 ? -18.078 -1.670 6.360 1.00 77.06 198 GLU A C 1
ATOM 1637 O O . GLU A 1 198 ? -17.426 -0.844 6.998 1.00 77.06 198 GLU A O 1
ATOM 1642 N N . LEU A 1 199 ? -17.851 -1.894 5.065 1.00 78.44 199 LEU A N 1
ATOM 1643 C CA . LEU A 1 199 ? -16.871 -1.185 4.247 1.00 78.44 199 LEU A CA 1
ATOM 1644 C C . LEU A 1 199 ? -17.544 -0.415 3.105 1.00 78.44 199 LEU A C 1
ATOM 1646 O O . LEU A 1 199 ? -16.948 -0.204 2.042 1.00 78.44 199 LEU A O 1
ATOM 1650 N N . CYS A 1 200 ? -18.787 -0.002 3.338 1.00 81.44 200 CYS A N 1
ATOM 1651 C CA . CYS A 1 200 ? -19.504 0.937 2.497 1.00 81.44 200 CYS A CA 1
ATOM 1652 C C . CYS A 1 200 ? -19.401 2.347 3.082 1.00 81.44 200 CYS A C 1
ATOM 1654 O O . CYS A 1 200 ? -19.616 2.552 4.274 1.00 81.44 200 CYS A O 1
ATOM 1656 N N . TYR A 1 201 ? -19.105 3.324 2.234 1.00 80.75 201 TYR A N 1
ATOM 1657 C CA . TYR A 1 201 ? -19.178 4.743 2.555 1.00 80.75 201 TYR A CA 1
ATOM 1658 C C . TYR A 1 201 ? -20.151 5.415 1.602 1.00 80.75 201 TYR A C 1
ATOM 1660 O O . TYR A 1 201 ? -20.103 5.174 0.395 1.00 80.75 201 TYR A O 1
ATOM 1668 N N . LYS A 1 202 ? -21.015 6.275 2.135 1.00 80.94 202 LYS A N 1
ATOM 1669 C CA . LYS A 1 202 ? -21.920 7.081 1.329 1.00 80.94 202 LYS A CA 1
ATOM 1670 C C . LYS A 1 202 ? -22.091 8.465 1.937 1.00 80.94 202 LYS A C 1
ATOM 1672 O O . LYS A 1 202 ? -22.443 8.579 3.108 1.00 80.94 202 LYS A O 1
ATOM 1677 N N . ASP A 1 203 ? -21.880 9.489 1.124 1.00 77.44 203 ASP A N 1
ATOM 1678 C CA . ASP A 1 203 ? -22.307 10.862 1.383 1.00 77.44 203 ASP A CA 1
ATOM 1679 C C . ASP A 1 203 ? -23.105 11.402 0.180 1.00 77.44 203 ASP A C 1
ATOM 1681 O O . ASP A 1 203 ? -23.460 10.646 -0.730 1.00 77.44 203 ASP A O 1
ATOM 1685 N N . ASP A 1 204 ? -23.430 12.696 0.194 1.00 73.81 204 ASP A N 1
ATOM 1686 C CA . ASP A 1 204 ? -24.241 13.338 -0.847 1.00 73.81 204 ASP A CA 1
ATOM 1687 C C . ASP A 1 204 ? -23.574 13.331 -2.240 1.00 73.81 204 ASP A C 1
ATOM 1689 O O . ASP A 1 204 ? -24.263 13.476 -3.251 1.00 73.81 204 ASP A O 1
ATOM 1693 N N . GLU A 1 205 ? -22.253 13.142 -2.320 1.00 69.12 205 GLU A N 1
ATOM 1694 C CA . GLU A 1 205 ? -21.471 13.232 -3.560 1.00 69.12 205 GLU A CA 1
ATOM 1695 C C . GLU A 1 205 ? -20.811 11.901 -3.964 1.00 69.12 205 GLU A C 1
ATOM 1697 O O . GLU A 1 205 ? -20.441 11.713 -5.129 1.00 69.12 205 GLU A O 1
ATOM 1702 N N . ILE A 1 206 ? -20.618 10.977 -3.020 1.00 71.38 206 ILE A N 1
ATOM 1703 C CA . ILE A 1 206 ? -19.734 9.821 -3.163 1.00 71.38 206 ILE A CA 1
ATOM 1704 C C . ILE A 1 206 ? -20.380 8.574 -2.561 1.00 71.38 206 ILE A C 1
ATOM 1706 O O . ILE A 1 206 ? -20.789 8.557 -1.407 1.00 71.38 206 ILE A O 1
ATOM 1710 N N . GLU A 1 207 ? -20.362 7.478 -3.322 1.00 76.31 207 GLU A N 1
ATOM 1711 C CA . GLU A 1 207 ? -20.673 6.134 -2.833 1.00 76.31 207 GLU A CA 1
ATOM 1712 C C . GLU A 1 207 ? -19.484 5.201 -3.106 1.00 76.31 207 GLU A C 1
ATOM 1714 O O . GLU A 1 207 ? -19.067 5.024 -4.254 1.00 76.31 207 GLU A O 1
ATOM 1719 N N . LEU A 1 208 ? -18.922 4.613 -2.049 1.00 74.88 208 LEU A N 1
ATOM 1720 C CA . LEU A 1 208 ? -17.837 3.638 -2.102 1.00 74.88 208 LEU A CA 1
ATOM 1721 C C . LEU A 1 208 ? -18.310 2.324 -1.503 1.00 74.88 208 LEU A C 1
ATOM 1723 O O . LEU A 1 208 ? -18.595 2.254 -0.316 1.00 74.88 208 LEU A O 1
ATOM 1727 N N . ASN A 1 209 ? -18.316 1.270 -2.312 1.00 76.12 209 ASN A N 1
ATOM 1728 C CA . ASN A 1 209 ? -18.708 -0.068 -1.889 1.00 76.12 209 ASN A CA 1
ATOM 1729 C C . ASN A 1 209 ? -17.506 -1.001 -2.046 1.00 76.12 209 ASN A C 1
ATOM 1731 O O . ASN A 1 209 ? -17.163 -1.381 -3.171 1.00 76.12 209 ASN A O 1
ATOM 1735 N N . LEU A 1 210 ? -16.831 -1.339 -0.942 1.00 76.69 210 LEU A N 1
ATOM 1736 C CA . LEU A 1 210 ? -15.683 -2.243 -0.996 1.00 76.69 210 LEU A CA 1
ATOM 1737 C C . LEU A 1 210 ? -16.110 -3.710 -1.048 1.00 76.69 210 LEU A C 1
ATOM 1739 O O . LEU A 1 210 ? -17.114 -4.134 -0.474 1.00 76.69 210 LEU A O 1
ATOM 1743 N N . ARG A 1 211 ? -15.284 -4.486 -1.748 1.00 77.00 211 ARG A N 1
ATOM 1744 C CA . ARG A 1 211 ? -15.402 -5.933 -1.913 1.00 77.00 211 ARG A CA 1
ATOM 1745 C C . ARG A 1 211 ? -14.102 -6.603 -1.495 1.00 77.00 211 ARG A C 1
ATOM 1747 O O . ARG A 1 211 ? -13.035 -5.988 -1.503 1.00 77.00 211 ARG A O 1
ATOM 1754 N N . LYS A 1 212 ? -14.179 -7.894 -1.192 1.00 76.38 212 LYS A N 1
ATOM 1755 C CA . LYS A 1 212 ? -13.022 -8.745 -0.890 1.00 76.38 212 LYS A CA 1
ATOM 1756 C C . LYS A 1 212 ? -12.407 -9.270 -2.193 1.00 76.38 212 LYS A C 1
ATOM 1758 O O . LYS A 1 212 ? -12.505 -10.448 -2.499 1.00 76.38 212 LYS A O 1
ATOM 1763 N N . GLU A 1 213 ? -11.759 -8.409 -2.971 1.00 76.19 213 GLU A N 1
ATOM 1764 C CA . GLU A 1 213 ? -11.109 -8.739 -4.254 1.00 76.19 213 GLU A CA 1
ATOM 1765 C C . GLU A 1 213 ? -9.629 -8.331 -4.290 1.00 76.19 213 GLU A C 1
ATOM 1767 O O . GLU A 1 213 ? -9.333 -7.160 -4.091 1.00 76.19 213 GLU A O 1
ATOM 1772 N N . GLN A 1 214 ? -8.715 -9.262 -4.604 1.00 76.81 214 GLN A N 1
ATOM 1773 C CA . GLN A 1 214 ? -7.273 -8.973 -4.685 1.00 76.81 214 GLN A CA 1
ATOM 1774 C C . GLN A 1 214 ? -6.992 -7.694 -5.489 1.00 76.81 214 GLN A C 1
ATOM 1776 O O . GLN A 1 214 ? -7.607 -7.454 -6.528 1.00 76.81 214 GLN A O 1
ATOM 1781 N N . MET A 1 215 ? -6.038 -6.895 -5.019 1.00 79.25 215 MET A N 1
ATOM 1782 C CA . MET A 1 215 ? -5.684 -5.616 -5.610 1.00 79.25 215 MET A CA 1
ATOM 1783 C C . MET A 1 215 ? -4.210 -5.566 -5.982 1.00 79.25 215 MET A C 1
ATOM 1785 O O . MET A 1 215 ? -3.331 -5.699 -5.135 1.00 79.25 215 MET A O 1
ATOM 1789 N N . VAL A 1 216 ? -3.949 -5.289 -7.253 1.00 80.38 216 VAL A N 1
ATOM 1790 C CA . VAL A 1 216 ? -2.610 -5.173 -7.818 1.00 80.38 216 VAL A CA 1
ATOM 1791 C C . VAL A 1 216 ? -2.490 -3.822 -8.522 1.00 80.38 216 VAL A C 1
ATOM 1793 O O . VAL A 1 216 ? -3.153 -3.561 -9.530 1.00 80.38 216 VAL A O 1
ATOM 1796 N N . LEU A 1 217 ? -1.654 -2.941 -7.972 1.00 85.50 217 LEU A N 1
ATOM 1797 C CA . LEU A 1 217 ? -1.388 -1.606 -8.495 1.00 85.50 217 LEU A CA 1
ATOM 1798 C C . LEU A 1 217 ? 0.002 -1.503 -9.115 1.00 85.50 217 LEU A C 1
ATOM 1800 O O . LEU A 1 217 ? 1.000 -1.843 -8.486 1.00 85.50 217 LEU A O 1
ATOM 1804 N N . PHE A 1 218 ? 0.057 -0.922 -10.312 1.00 85.56 218 PHE A N 1
ATOM 1805 C CA . PHE A 1 218 ? 1.297 -0.616 -11.020 1.00 85.56 218 PHE A CA 1
ATOM 1806 C C . PHE A 1 218 ? 1.458 0.891 -11.203 1.00 85.56 218 PHE A C 1
ATOM 1808 O O . PHE A 1 218 ? 0.657 1.535 -11.881 1.00 85.56 218 PHE A O 1
ATOM 1815 N N . GLY A 1 219 ? 2.493 1.463 -10.599 1.00 87.06 219 GLY A N 1
ATOM 1816 C CA . GLY A 1 219 ? 2.841 2.875 -10.685 1.00 87.06 219 GLY A CA 1
ATOM 1817 C C . GLY A 1 219 ? 3.829 3.134 -11.814 1.00 87.06 219 GLY A C 1
ATOM 1818 O O . GLY A 1 219 ? 5.034 2.986 -11.631 1.00 87.06 219 GLY A O 1
ATOM 1819 N N . PHE A 1 220 ? 3.332 3.575 -12.966 1.00 84.00 220 PHE A N 1
ATOM 1820 C CA . PHE A 1 220 ? 4.179 4.009 -14.075 1.00 84.00 220 PHE A CA 1
ATOM 1821 C C . PHE A 1 220 ? 4.389 5.521 -14.026 1.00 84.00 220 PHE A C 1
ATOM 1823 O O . PHE A 1 220 ? 3.505 6.306 -13.652 1.00 84.00 220 PHE A O 1
ATOM 1830 N N . ASN A 1 221 ? 5.573 5.948 -14.443 1.00 75.38 221 ASN A N 1
ATOM 1831 C CA . ASN A 1 221 ? 5.820 7.344 -14.750 1.00 75.38 221 ASN A CA 1
ATOM 1832 C C . ASN A 1 221 ? 5.501 7.587 -16.227 1.00 75.38 221 ASN A C 1
ATOM 1834 O O . ASN A 1 221 ? 5.783 6.757 -17.082 1.00 75.38 221 ASN A O 1
ATOM 1838 N N . ASN A 1 222 ? 4.831 8.699 -16.516 1.00 65.88 222 ASN A N 1
ATOM 1839 C CA . ASN A 1 222 ? 4.277 8.982 -17.843 1.00 65.88 222 ASN A CA 1
ATOM 1840 C C . ASN A 1 222 ? 5.274 9.605 -18.833 1.00 65.88 222 ASN A C 1
ATOM 1842 O O . ASN A 1 222 ? 4.895 9.839 -19.974 1.00 65.88 222 ASN A O 1
ATOM 1846 N N . HIS A 1 223 ? 6.503 9.909 -18.413 1.00 66.25 223 HIS A N 1
ATOM 1847 C CA . HIS A 1 223 ? 7.518 10.462 -19.314 1.00 66.25 223 HIS A CA 1
ATOM 1848 C C . HIS A 1 223 ? 8.207 9.396 -20.174 1.00 66.25 223 HIS A C 1
ATOM 1850 O O . HIS A 1 223 ? 8.796 9.757 -21.183 1.00 66.25 223 HIS A O 1
ATOM 1856 N N . ASP A 1 224 ? 8.042 8.111 -19.845 1.00 69.00 224 ASP A N 1
ATOM 1857 C CA . ASP A 1 224 ? 8.667 6.989 -20.556 1.00 69.00 224 ASP A CA 1
ATOM 1858 C C . ASP A 1 224 ? 7.632 6.128 -21.296 1.00 69.00 224 ASP A C 1
ATOM 1860 O O . ASP A 1 224 ? 7.692 4.897 -21.288 1.00 69.00 224 ASP A O 1
ATOM 1864 N N . ALA A 1 225 ? 6.640 6.766 -21.926 1.00 78.12 225 ALA A N 1
ATOM 1865 C CA . ALA A 1 225 ? 5.575 6.059 -22.645 1.00 78.12 225 ALA A CA 1
ATOM 1866 C C . ALA A 1 225 ? 6.089 5.221 -23.837 1.00 78.12 225 ALA A C 1
ATOM 1868 O O . ALA A 1 225 ? 5.432 4.259 -24.240 1.00 78.12 225 ALA A O 1
ATOM 1869 N N . ASP A 1 226 ? 7.270 5.563 -24.360 1.00 82.56 226 ASP A N 1
ATOM 1870 C CA . ASP A 1 226 ? 7.949 4.851 -25.447 1.00 82.56 226 ASP A CA 1
ATOM 1871 C C . ASP A 1 226 ? 8.831 3.692 -24.957 1.00 82.56 226 ASP A C 1
ATOM 1873 O O . ASP A 1 226 ? 9.345 2.916 -25.761 1.00 82.56 226 ASP A O 1
ATOM 1877 N N . HIS A 1 227 ? 9.008 3.536 -23.642 1.00 86.62 227 HIS A N 1
ATOM 1878 C CA . HIS A 1 227 ? 9.800 2.442 -23.095 1.00 86.62 227 HIS A CA 1
ATOM 1879 C C . HIS A 1 227 ? 9.101 1.101 -23.345 1.00 86.62 227 HIS A C 1
ATOM 1881 O O . HIS A 1 227 ? 7.902 0.956 -23.096 1.00 86.62 227 HIS A O 1
ATOM 1887 N N . ILE A 1 228 ? 9.853 0.079 -23.760 1.00 87.56 228 ILE A N 1
ATOM 1888 C CA . ILE A 1 228 ? 9.302 -1.236 -24.133 1.00 87.56 228 ILE A CA 1
ATOM 1889 C C . ILE A 1 228 ? 8.454 -1.874 -23.020 1.00 87.56 228 ILE A C 1
ATOM 1891 O O . ILE A 1 228 ? 7.409 -2.464 -23.286 1.00 87.56 228 ILE A O 1
ATOM 1895 N N . ILE A 1 229 ? 8.849 -1.686 -21.756 1.00 87.00 229 ILE A N 1
ATOM 1896 C CA . ILE A 1 229 ? 8.073 -2.105 -20.575 1.00 87.00 229 ILE A CA 1
ATOM 1897 C C . ILE A 1 229 ? 6.709 -1.397 -20.536 1.00 87.00 229 ILE A C 1
ATOM 1899 O O . ILE A 1 229 ? 5.686 -2.046 -20.324 1.00 87.00 229 ILE A O 1
ATOM 1903 N N . TYR A 1 230 ? 6.667 -0.081 -20.769 1.00 87.25 230 TYR A N 1
ATOM 1904 C CA . TYR A 1 230 ? 5.416 0.678 -20.799 1.00 87.25 230 TYR A CA 1
ATOM 1905 C C . TYR A 1 230 ? 4.517 0.195 -21.939 1.00 87.25 230 TYR A C 1
ATOM 1907 O O . TYR A 1 230 ? 3.349 -0.115 -21.711 1.00 87.25 230 TYR A O 1
ATOM 1915 N N . GLN A 1 231 ? 5.054 0.068 -23.154 1.00 86.69 231 GLN A N 1
ATOM 1916 C CA . GLN A 1 231 ? 4.295 -0.405 -24.316 1.00 86.69 231 GLN A CA 1
ATOM 1917 C C . GLN A 1 231 ? 3.746 -1.824 -24.100 1.00 86.69 231 GLN A C 1
ATOM 1919 O O . GLN A 1 231 ? 2.571 -2.103 -24.351 1.00 86.69 231 GLN A O 1
ATOM 1924 N N . THR A 1 232 ? 4.560 -2.718 -23.544 1.00 85.31 232 THR A N 1
ATOM 1925 C CA . THR A 1 232 ? 4.146 -4.099 -23.278 1.00 85.31 232 THR A CA 1
ATOM 1926 C C . THR A 1 232 ? 3.042 -4.151 -22.225 1.00 85.31 232 THR A C 1
ATOM 1928 O O . THR A 1 232 ? 1.966 -4.695 -22.468 1.00 85.31 232 THR A O 1
ATOM 1931 N N . PHE A 1 233 ? 3.255 -3.545 -21.058 1.00 80.38 233 PHE A N 1
ATOM 1932 C CA . PHE A 1 233 ? 2.298 -3.653 -19.962 1.00 80.38 233 PHE A CA 1
ATOM 1933 C C . PHE A 1 233 ? 1.088 -2.743 -20.155 1.00 80.38 233 PHE A C 1
ATOM 1935 O O . PHE A 1 233 ? -0.046 -3.219 -20.159 1.00 80.38 233 PHE A O 1
ATOM 1942 N N . VAL A 1 234 ? 1.312 -1.442 -20.335 1.00 80.62 234 VAL A N 1
ATOM 1943 C CA . VAL A 1 234 ? 0.251 -0.427 -20.361 1.00 80.62 234 VAL A CA 1
ATOM 1944 C C . VAL A 1 234 ? -0.542 -0.461 -21.662 1.00 80.62 234 VAL A C 1
ATOM 1946 O O . VAL A 1 234 ? -1.763 -0.319 -21.617 1.00 80.62 234 VAL A O 1
ATOM 1949 N N . GLN A 1 235 ? 0.125 -0.643 -22.806 1.00 79.88 235 GLN A N 1
ATOM 1950 C CA . GLN A 1 235 ? -0.543 -0.574 -24.111 1.00 79.88 235 GLN A CA 1
ATOM 1951 C C . GLN A 1 235 ? -1.007 -1.944 -24.625 1.00 79.88 235 GLN A C 1
ATOM 1953 O O . GLN A 1 235 ? -2.004 -1.989 -25.340 1.00 79.88 235 GLN A O 1
ATOM 1958 N N . SER A 1 236 ? -0.340 -3.045 -24.253 1.00 79.25 236 SER A N 1
ATOM 1959 C CA . SER A 1 236 ? -0.644 -4.372 -24.821 1.00 79.25 236 SER A CA 1
ATOM 1960 C C . SER A 1 236 ? -1.357 -5.314 -23.847 1.00 79.25 236 SER A C 1
ATOM 1962 O O . SER A 1 236 ? -2.364 -5.910 -24.211 1.00 79.25 236 SER A O 1
ATOM 1964 N N . ILE A 1 237 ? -0.874 -5.451 -22.606 1.00 74.75 237 ILE A N 1
ATOM 1965 C CA . ILE A 1 237 ? -1.391 -6.456 -21.656 1.00 74.75 237 ILE A CA 1
ATOM 1966 C C . ILE A 1 237 ? -2.607 -5.951 -20.883 1.00 74.75 237 ILE A C 1
ATOM 1968 O O . ILE A 1 237 ? -3.653 -6.593 -20.882 1.00 74.75 237 ILE A O 1
ATOM 1972 N N . PHE A 1 238 ? -2.499 -4.812 -20.202 1.00 72.00 238 PHE A N 1
ATOM 1973 C CA . PHE A 1 238 ? -3.558 -4.348 -19.303 1.00 72.00 238 PHE A CA 1
ATOM 1974 C C . PHE A 1 238 ? -4.891 -3.995 -19.980 1.00 72.00 238 PHE A C 1
ATOM 1976 O O . PHE A 1 238 ? -5.932 -4.163 -19.342 1.00 72.00 238 PHE A O 1
ATOM 1983 N N . PRO A 1 239 ? -4.948 -3.547 -21.249 1.00 75.06 239 PRO A N 1
ATOM 1984 C CA . PRO A 1 239 ? -6.227 -3.427 -21.945 1.00 75.06 239 PRO A CA 1
ATOM 1985 C C . PRO A 1 239 ? -6.998 -4.751 -22.042 1.00 75.06 239 PRO A C 1
ATOM 1987 O O . PRO A 1 239 ? -8.219 -4.714 -22.154 1.00 75.06 239 PRO A O 1
ATOM 1990 N N . LEU A 1 240 ? -6.313 -5.898 -21.944 1.00 67.44 240 LEU A N 1
ATOM 1991 C CA . LEU A 1 240 ? -6.914 -7.235 -21.957 1.00 67.44 240 LEU A CA 1
ATOM 1992 C C . LEU A 1 240 ? -7.443 -7.681 -20.582 1.00 67.44 240 LEU A C 1
ATOM 1994 O O . LEU A 1 240 ? -8.076 -8.727 -20.493 1.00 67.44 240 LEU A O 1
ATOM 1998 N N . THR A 1 241 ? -7.176 -6.927 -19.508 1.00 61.78 241 THR A N 1
ATOM 1999 C CA . THR A 1 241 ? -7.580 -7.272 -18.130 1.00 61.78 241 THR A CA 1
ATOM 2000 C C . THR A 1 241 ? -8.780 -6.459 -17.630 1.00 61.78 241 THR A C 1
ATOM 2002 O O . THR A 1 241 ? -9.016 -6.419 -16.421 1.00 61.78 241 THR A O 1
ATOM 2005 N N . LYS A 1 242 ? -9.472 -5.750 -18.531 1.00 53.22 242 LYS A N 1
ATOM 2006 C CA . LYS A 1 242 ? -10.675 -4.954 -18.242 1.00 53.22 242 LYS A CA 1
ATOM 2007 C C . LYS A 1 242 ? -11.952 -5.770 -18.379 1.00 53.22 242 LYS A C 1
ATOM 2009 O O . LYS A 1 242 ? -12.013 -6.609 -19.300 1.00 53.22 242 LYS A O 1
#

pLDDT: mean 79.51, std 13.51, range [36.81, 96.94]

InterPro domains:
  IPR027417 P-loop containing nucleoside triphosphate hydrolase [G3DSA:3.40.50.300] (26-239)